Protein AF-A0A956SD72-F1 (afdb_monomer_lite)

Radius of gyration: 32.91 Å; chains: 1; bounding box: 49×129×55 Å

InterPro domains:
  IPR002676 RimM, N-terminal [PF01782] (5-85)
  IPR009000 Translation protein, beta-barrel domain superfamily [SSF50447] (4-88)
  IPR011033 PRC-barrel-like superfamily [SSF50346] (95-163)
  IPR011961 Ribosome maturation factor RimM [MF_00014] (3-164)
  IPR011961 Ribosome maturation factor RimM [PTHR33692] (3-167)
  IPR011961 Ribosome maturation factor RimM [TIGR02273] (4-161)
  IPR036976 RimM, N-terminal domain superfamily [G3DSA:2.40.30.60] (1-88)
  IPR056792 Ribosome maturation factor RimM, PRC barrel domain [PF24986] (98-164)

Foldseek 3Di:
DDKDFFWFFAAADDFFQKTKTQGPDDDPCCLDQQHWKAKPPPPRDTWGWHDWDDDVRIIITHTPPRTGRVSSRVRHGITIIDDPVPDDDDPPPDDDFVLQFQFFEEEPVRHTAATFHGWDDDPVFIWTFGDDDQKTFGHGPDVCFWVDDDSPNSHTYTPHDPVRRVVRMDGHDPPPVVVVVVVVVVVVVVVVVVVVVVVVVVVVVVVVVVVVVVVVVVVVVVVVVVVVVVPDDDDDDDDDDDDDD

pLDDT: mean 75.86, std 16.03, range [38.44, 96.19]

Organism: Eiseniibacteriota bacterium (NCBI:txid2212470)

Structure (mmCIF, N/CA/C/O backbone):
data_AF-A0A956SD72-F1
#
_entry.id   AF-A0A956SD72-F1
#
loop_
_atom_site.group_PDB
_atom_site.id
_atom_site.type_symbol
_atom_site.label_atom_id
_atom_site.label_alt_id
_atom_site.label_comp_id
_atom_site.label_asym_id
_atom_site.label_entity_id
_atom_site.label_seq_id
_atom_site.pdbx_PDB_ins_code
_atom_site.Cartn_x
_atom_site.Cartn_y
_atom_site.Cartn_z
_atom_site.occupancy
_atom_site.B_iso_or_equiv
_atom_site.auth_seq_id
_atom_site.auth_comp_id
_atom_site.a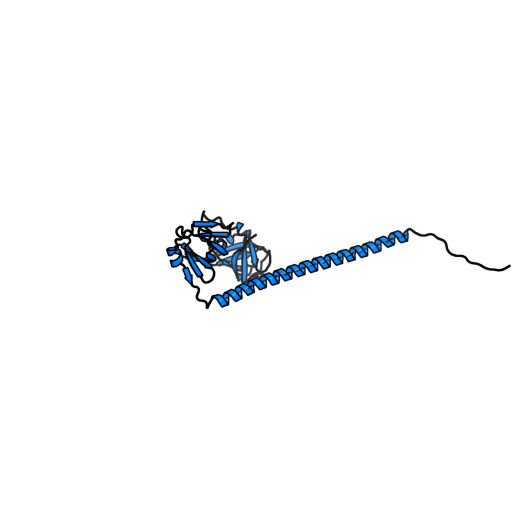uth_asym_id
_atom_site.auth_atom_id
_atom_site.pdbx_PDB_model_num
ATOM 1 N N . MET A 1 1 ? 6.965 -14.160 0.841 1.00 56.72 1 MET A N 1
ATOM 2 C CA . MET A 1 1 ? 7.484 -12.780 0.767 1.00 56.72 1 MET A CA 1
ATOM 3 C C . MET A 1 1 ? 6.370 -11.900 0.240 1.00 56.72 1 MET A C 1
ATOM 5 O O . MET A 1 1 ? 5.765 -12.267 -0.762 1.00 56.72 1 MET A O 1
ATOM 9 N N . SER A 1 2 ? 6.029 -10.829 0.954 1.00 74.69 2 SER A N 1
ATOM 10 C CA . SER A 1 2 ? 4.980 -9.899 0.527 1.00 74.69 2 SER A CA 1
ATOM 11 C C . SER A 1 2 ? 5.564 -8.858 -0.436 1.00 74.69 2 SER A C 1
ATOM 13 O O . SER A 1 2 ? 6.729 -8.466 -0.307 1.00 74.69 2 SER A O 1
ATOM 15 N N . ARG A 1 3 ? 4.786 -8.472 -1.450 1.00 81.50 3 ARG A N 1
ATOM 16 C CA . ARG A 1 3 ? 5.195 -7.568 -2.533 1.00 81.50 3 ARG A CA 1
ATOM 17 C C . ARG A 1 3 ? 4.243 -6.382 -2.592 1.00 81.50 3 ARG A C 1
ATOM 19 O O . ARG A 1 3 ? 3.031 -6.555 -2.496 1.00 81.50 3 ARG A O 1
ATOM 26 N N . VAL A 1 4 ? 4.790 -5.194 -2.826 1.00 80.00 4 VAL A N 1
ATOM 27 C CA . VAL A 1 4 ? 4.020 -3.950 -2.946 1.00 80.00 4 VAL A CA 1
ATOM 28 C C . VAL A 1 4 ? 4.112 -3.378 -4.345 1.00 80.00 4 VAL A C 1
ATOM 30 O O . VAL A 1 4 ? 5.172 -3.409 -4.965 1.00 80.00 4 VAL A O 1
ATOM 33 N N . VAL A 1 5 ? 3.005 -2.821 -4.831 1.00 85.00 5 VAL A N 1
ATOM 34 C CA . VAL A 1 5 ? 2.959 -2.121 -6.118 1.00 85.00 5 VAL A CA 1
ATOM 35 C C . VAL A 1 5 ? 3.762 -0.827 -6.022 1.00 85.00 5 VAL A C 1
ATOM 37 O O . VAL A 1 5 ? 3.461 0.034 -5.194 1.00 85.00 5 VAL A O 1
ATOM 40 N N . VAL A 1 6 ? 4.744 -0.666 -6.908 1.00 86.56 6 VAL A N 1
ATOM 41 C CA . VAL A 1 6 ? 5.604 0.530 -6.968 1.00 86.56 6 VAL A CA 1
ATOM 42 C C . VAL A 1 6 ? 5.368 1.387 -8.206 1.00 86.56 6 VAL A C 1
ATOM 44 O O . VAL A 1 6 ? 5.739 2.562 -8.231 1.00 86.56 6 VAL A O 1
ATOM 47 N N . GLY A 1 7 ? 4.731 0.834 -9.236 1.00 88.12 7 GLY A N 1
ATOM 48 C CA . GLY A 1 7 ? 4.372 1.598 -10.420 1.00 88.12 7 GLY A CA 1
ATOM 49 C C . GLY A 1 7 ? 3.768 0.752 -11.527 1.00 88.12 7 GLY A C 1
ATOM 50 O O . GLY A 1 7 ? 3.601 -0.460 -11.404 1.00 88.12 7 GLY A O 1
ATOM 51 N N . ARG A 1 8 ? 3.443 1.410 -12.637 1.00 90.62 8 ARG A N 1
ATOM 52 C CA . ARG A 1 8 ? 2.905 0.772 -13.840 1.00 90.62 8 ARG A CA 1
ATOM 53 C C . ARG A 1 8 ? 3.621 1.270 -15.081 1.00 90.62 8 ARG A C 1
ATOM 55 O O . ARG A 1 8 ? 3.838 2.472 -15.228 1.00 90.62 8 ARG A O 1
ATOM 62 N N . ILE A 1 9 ? 3.926 0.364 -16.001 1.00 88.56 9 ILE A N 1
ATOM 63 C CA . ILE A 1 9 ? 4.492 0.722 -17.301 1.00 88.56 9 ILE A CA 1
ATOM 64 C C . ILE A 1 9 ? 3.390 1.332 -18.175 1.00 88.56 9 ILE A C 1
ATOM 66 O O . ILE A 1 9 ? 2.351 0.718 -18.413 1.00 88.56 9 ILE A O 1
ATOM 70 N N . VAL A 1 10 ? 3.604 2.560 -18.643 1.00 91.56 10 VAL A N 1
ATOM 71 C CA . VAL A 1 10 ? 2.601 3.364 -19.358 1.00 91.56 10 VAL A CA 1
ATOM 72 C C . VAL A 1 10 ? 2.796 3.306 -20.867 1.00 91.56 10 VAL A C 1
ATOM 74 O O . VAL A 1 10 ? 1.817 3.256 -21.607 1.00 91.56 10 VAL A O 1
ATOM 77 N N . LYS A 1 11 ? 4.046 3.373 -21.335 1.00 90.62 11 LYS A N 1
ATOM 78 C CA . LYS A 1 11 ? 4.385 3.390 -22.766 1.00 90.62 11 LYS A CA 1
ATOM 79 C C . LYS A 1 11 ? 5.871 3.101 -23.004 1.00 90.62 11 LYS A C 1
ATOM 81 O O . LYS A 1 11 ? 6.673 3.407 -22.117 1.00 90.62 11 LYS A O 1
ATOM 86 N N . PRO A 1 12 ? 6.259 2.632 -24.202 1.00 90.50 12 PRO A N 1
ATOM 87 C CA . PRO A 1 12 ? 7.657 2.605 -24.619 1.00 90.50 12 PRO A CA 1
ATOM 88 C C . PRO A 1 12 ? 8.229 4.024 -24.757 1.00 90.50 12 PRO A C 1
ATOM 90 O O . PRO A 1 12 ? 7.510 5.003 -25.011 1.00 90.50 12 PRO A O 1
ATOM 93 N N . PHE A 1 13 ? 9.546 4.129 -24.649 1.00 89.56 13 PHE A N 1
ATOM 94 C CA . PHE A 1 13 ? 10.324 5.342 -24.838 1.00 89.56 13 PHE A CA 1
ATOM 95 C C . PHE A 1 13 ? 11.543 5.057 -25.725 1.00 89.56 13 PHE A C 1
ATOM 97 O O . PHE A 1 13 ? 12.301 4.121 -25.508 1.00 89.56 13 PHE A O 1
ATOM 104 N N . GLY A 1 14 ? 11.738 5.877 -26.758 1.00 86.25 14 GLY A N 1
ATOM 105 C CA . GLY A 1 14 ? 12.841 5.684 -27.699 1.00 86.25 14 GLY A CA 1
ATOM 106 C C . GLY A 1 14 ? 12.752 4.375 -28.496 1.00 86.25 14 GLY A C 1
ATOM 107 O O . GLY A 1 14 ? 11.660 3.889 -28.803 1.00 86.25 14 GLY A O 1
ATOM 108 N N . VAL A 1 15 ? 13.926 3.868 -28.884 1.00 86.38 15 VAL A N 1
ATOM 109 C CA . VAL A 1 15 ? 14.109 2.660 -29.717 1.00 86.38 15 VAL A CA 1
ATOM 110 C C . VAL A 1 15 ? 15.005 1.602 -29.064 1.00 86.38 15 VAL A C 1
ATOM 112 O O . VAL A 1 15 ? 15.262 0.576 -29.673 1.00 86.38 15 VAL A O 1
ATOM 115 N N . ARG A 1 16 ? 15.514 1.870 -27.855 1.00 85.62 16 ARG A N 1
ATOM 116 C CA . ARG A 1 16 ? 16.495 1.031 -27.141 1.00 85.62 16 ARG A CA 1
ATOM 117 C C . ARG A 1 16 ? 15.881 0.317 -25.931 1.00 85.62 16 ARG A C 1
ATOM 119 O O . ARG A 1 16 ? 16.497 0.290 -24.872 1.00 85.62 16 ARG A O 1
ATOM 126 N N . GLY A 1 17 ? 14.618 -0.089 -26.034 1.00 84.94 17 GLY A N 1
ATOM 127 C CA . GLY A 1 17 ? 13.934 -0.805 -24.952 1.00 84.94 17 GLY A CA 1
ATOM 128 C C . GLY A 1 17 ? 13.596 0.003 -23.693 1.00 84.94 17 GLY A C 1
ATOM 129 O O . GLY A 1 17 ? 13.175 -0.570 -22.693 1.00 84.94 17 GLY A O 1
ATOM 130 N N . GLU A 1 18 ? 13.745 1.334 -23.698 1.00 91.19 18 GLU A N 1
ATOM 131 C CA . GLU A 1 18 ? 13.343 2.156 -22.549 1.00 91.19 18 GLU A CA 1
ATOM 132 C C . GLU A 1 18 ? 11.805 2.212 -22.438 1.00 91.19 18 GLU A C 1
ATOM 134 O O . GLU A 1 18 ? 11.079 2.225 -23.433 1.00 91.19 18 GLU A O 1
ATOM 139 N N . VAL A 1 19 ? 11.289 2.310 -21.214 1.00 89.44 19 VAL A N 1
ATOM 140 C CA . VAL A 1 19 ? 9.862 2.468 -20.918 1.00 89.44 19 VAL A CA 1
ATOM 141 C C . VAL A 1 19 ? 9.614 3.635 -19.971 1.00 89.44 19 VAL A C 1
ATOM 143 O O . VAL A 1 19 ? 10.468 4.008 -19.168 1.00 89.44 19 VAL A O 1
ATOM 146 N N . ILE A 1 20 ? 8.417 4.213 -20.046 1.00 90.38 20 ILE A N 1
ATOM 147 C CA . ILE A 1 20 ? 7.923 5.179 -19.066 1.00 90.38 20 ILE A CA 1
ATOM 148 C C . ILE A 1 20 ? 7.076 4.453 -18.028 1.00 90.38 20 ILE A C 1
ATOM 150 O O . ILE A 1 20 ? 6.064 3.839 -18.368 1.00 90.38 20 ILE A O 1
ATOM 154 N N . VAL A 1 21 ? 7.458 4.590 -16.765 1.00 89.44 21 VAL A N 1
ATOM 155 C CA . VAL A 1 21 ? 6.748 4.091 -15.590 1.00 89.44 21 VAL A CA 1
ATOM 156 C C . VAL A 1 21 ? 6.061 5.256 -14.884 1.00 89.44 21 VAL A C 1
ATOM 158 O O . VAL A 1 21 ? 6.694 6.278 -14.614 1.00 89.44 21 VAL A O 1
ATOM 161 N N . ALA A 1 22 ? 4.781 5.080 -14.561 1.00 88.44 22 ALA A N 1
ATOM 162 C CA . ALA A 1 22 ? 4.049 5.917 -13.617 1.00 88.44 22 ALA A CA 1
ATOM 163 C C . ALA A 1 22 ? 4.201 5.320 -12.205 1.00 88.44 22 ALA A C 1
ATOM 165 O O . ALA A 1 22 ? 3.685 4.221 -11.972 1.00 88.44 22 ALA A O 1
ATOM 166 N N . PRO A 1 23 ? 4.914 5.986 -11.279 1.00 86.69 23 PRO A N 1
ATOM 167 C CA . PRO A 1 23 ? 5.072 5.515 -9.904 1.00 86.69 23 PRO A CA 1
ATOM 168 C C . PRO A 1 23 ? 3.766 5.608 -9.108 1.00 86.69 23 PRO A C 1
ATOM 170 O O . PRO A 1 23 ? 2.955 6.502 -9.347 1.00 86.69 23 PRO A O 1
ATOM 173 N N . THR A 1 24 ? 3.581 4.722 -8.129 1.00 78.38 24 THR A N 1
ATOM 174 C CA . THR A 1 24 ? 2.474 4.792 -7.151 1.00 78.38 24 THR A CA 1
ATOM 175 C C . THR A 1 24 ? 2.845 5.520 -5.853 1.00 78.38 24 THR A C 1
ATOM 177 O O . THR A 1 24 ? 1.988 5.675 -4.991 1.00 78.38 24 THR A O 1
ATOM 180 N N . GLY A 1 25 ? 4.088 5.993 -5.710 1.00 72.38 25 GLY A N 1
ATOM 181 C CA . GLY A 1 25 ? 4.562 6.743 -4.544 1.00 72.38 25 GLY A CA 1
ATOM 182 C C . GLY A 1 25 ? 5.676 7.732 -4.891 1.00 72.38 25 GLY A C 1
ATOM 183 O O . GLY A 1 25 ? 6.099 7.824 -6.044 1.00 72.38 25 GLY A O 1
ATOM 184 N N . GLU A 1 26 ? 6.149 8.467 -3.885 1.00 66.00 26 GLU A N 1
ATOM 185 C CA . GLU A 1 26 ? 7.067 9.598 -4.081 1.00 66.00 26 GLU A CA 1
ATOM 186 C C . GLU A 1 26 ? 8.554 9.248 -4.008 1.00 66.00 26 GLU A C 1
ATOM 188 O O . GLU A 1 26 ? 9.376 10.107 -4.301 1.00 66.00 26 GLU A O 1
ATOM 193 N N . ASP A 1 27 ? 8.922 8.017 -3.641 1.00 69.88 27 ASP A N 1
ATOM 194 C CA . ASP A 1 27 ? 10.329 7.646 -3.481 1.00 69.88 27 ASP A CA 1
ATOM 195 C C . ASP A 1 27 ? 10.983 7.249 -4.824 1.00 69.88 27 ASP A C 1
ATOM 197 O O . ASP A 1 27 ? 10.732 6.150 -5.339 1.00 69.88 27 ASP A O 1
ATOM 201 N N . PRO A 1 28 ? 11.857 8.097 -5.399 1.00 69.12 28 PRO A N 1
ATOM 202 C CA . PRO A 1 28 ? 12.548 7.791 -6.644 1.00 69.12 28 PRO A CA 1
ATOM 203 C C . PRO A 1 28 ? 13.607 6.691 -6.499 1.00 69.12 28 PRO A C 1
ATOM 205 O O . PRO A 1 28 ? 13.977 6.085 -7.508 1.00 69.12 28 PRO A O 1
ATOM 208 N N . ALA A 1 29 ? 14.100 6.419 -5.282 1.00 72.88 29 ALA A N 1
ATOM 209 C CA . ALA A 1 29 ? 15.185 5.466 -5.048 1.00 72.88 29 ALA A CA 1
ATOM 210 C C . ALA A 1 29 ? 14.791 4.027 -5.417 1.00 72.88 29 ALA A C 1
ATOM 212 O O . ALA A 1 29 ? 15.648 3.234 -5.802 1.00 72.88 29 ALA A O 1
ATOM 213 N N . ARG A 1 30 ? 13.490 3.721 -5.411 1.00 77.69 30 ARG A N 1
ATOM 214 C CA . ARG A 1 30 ? 12.902 2.430 -5.811 1.00 77.69 30 ARG A CA 1
ATOM 215 C C . ARG A 1 30 ? 13.218 2.017 -7.242 1.00 77.69 30 ARG A C 1
ATOM 217 O O . ARG A 1 30 ? 13.191 0.836 -7.567 1.00 77.69 30 ARG A O 1
ATOM 224 N N . PHE A 1 31 ? 13.499 2.994 -8.100 1.00 82.31 31 PHE A N 1
ATOM 225 C CA . PHE A 1 31 ? 13.854 2.757 -9.491 1.00 82.31 31 PHE A CA 1
ATOM 226 C C . PHE A 1 31 ? 15.362 2.847 -9.719 1.00 82.31 31 PHE A C 1
ATOM 228 O O . PHE A 1 31 ? 15.782 3.037 -10.853 1.00 82.31 31 PHE A O 1
ATOM 235 N N . SER A 1 32 ? 16.200 2.770 -8.685 1.00 81.56 32 SER A N 1
ATOM 236 C CA . SER A 1 32 ? 17.654 2.863 -8.848 1.00 81.56 32 SER A CA 1
ATOM 237 C C . SER A 1 32 ? 18.215 1.725 -9.701 1.00 81.56 32 SER A C 1
ATOM 239 O O . SER A 1 32 ? 17.668 0.626 -9.768 1.00 81.56 32 SER A O 1
ATOM 241 N N . ARG A 1 33 ? 19.342 1.993 -10.366 1.00 81.69 33 ARG A N 1
ATOM 242 C CA . ARG A 1 33 ? 20.082 0.977 -11.120 1.00 81.69 33 ARG A CA 1
ATOM 243 C C . ARG A 1 33 ? 20.451 -0.205 -10.212 1.00 81.69 33 ARG A C 1
ATOM 245 O O . ARG A 1 33 ? 20.996 0.016 -9.136 1.00 81.69 33 ARG A O 1
ATOM 252 N N . GLY A 1 34 ? 20.210 -1.426 -10.685 1.00 78.69 34 GLY A N 1
ATOM 253 C CA . GLY A 1 34 ? 20.455 -2.679 -9.963 1.00 78.69 34 GLY A CA 1
ATOM 254 C C . GLY A 1 34 ? 19.281 -3.154 -9.102 1.00 78.69 34 GLY A C 1
ATOM 255 O O . GLY A 1 34 ? 19.327 -4.264 -8.572 1.00 78.69 34 GLY A O 1
ATOM 256 N N . GLU A 1 35 ? 18.213 -2.362 -8.959 1.00 82.50 35 GLU A N 1
ATOM 257 C CA . GLU A 1 35 ? 17.003 -2.845 -8.295 1.00 82.50 35 GLU A CA 1
ATOM 258 C C . GLU A 1 35 ? 16.246 -3.847 -9.167 1.00 82.50 35 GLU A C 1
ATOM 260 O O . GLU A 1 35 ? 16.215 -3.743 -10.394 1.00 82.50 35 GLU A O 1
ATOM 265 N N . ARG A 1 36 ? 15.609 -4.821 -8.512 1.00 84.44 36 ARG A N 1
ATOM 266 C CA . ARG A 1 36 ? 14.802 -5.862 -9.159 1.00 84.44 36 ARG A CA 1
ATOM 267 C C . ARG A 1 36 ? 13.331 -5.578 -8.902 1.00 84.44 36 ARG A C 1
ATOM 269 O O . ARG A 1 36 ? 12.919 -5.503 -7.744 1.00 84.44 36 ARG A O 1
ATOM 276 N N . LEU A 1 37 ? 12.559 -5.428 -9.975 1.00 85.38 37 LEU A N 1
ATOM 277 C CA . LEU A 1 37 ? 11.118 -5.205 -9.922 1.00 85.38 37 LEU A CA 1
ATOM 278 C C . LEU A 1 37 ? 10.376 -6.406 -10.502 1.00 85.38 37 LEU A C 1
ATOM 280 O O . LEU A 1 37 ? 10.666 -6.850 -11.608 1.00 85.38 37 LEU A O 1
ATOM 284 N N . TYR A 1 38 ? 9.400 -6.911 -9.760 1.00 84.69 38 TYR A N 1
ATOM 285 C CA . TYR A 1 38 ? 8.590 -8.063 -10.147 1.00 84.69 38 TYR A CA 1
ATOM 286 C C . TYR A 1 38 ? 7.399 -7.635 -11.007 1.00 84.69 38 TYR A C 1
ATOM 288 O O . TYR A 1 38 ? 6.783 -6.599 -10.739 1.00 84.69 38 TYR A O 1
ATOM 296 N N . VAL A 1 39 ? 7.061 -8.428 -12.023 1.00 82.75 39 VAL A N 1
ATOM 297 C CA . VAL A 1 39 ? 6.024 -8.100 -13.015 1.00 82.75 39 VAL A CA 1
ATOM 298 C C . VAL A 1 39 ? 4.766 -8.963 -12.855 1.00 82.75 39 VAL A C 1
ATOM 300 O O . VAL A 1 39 ? 4.841 -10.182 -12.789 1.00 82.75 39 VAL A O 1
ATOM 303 N N . GLU A 1 40 ? 3.576 -8.351 -12.851 1.00 71.56 40 GLU A N 1
ATOM 304 C CA . GLU A 1 40 ? 2.295 -9.079 -12.971 1.00 71.56 40 GLU A CA 1
ATOM 305 C C . GLU A 1 40 ? 1.709 -8.984 -14.395 1.00 71.56 40 GLU A C 1
ATOM 307 O O . GLU A 1 40 ? 1.794 -7.918 -15.013 1.00 71.56 40 GLU A O 1
ATOM 312 N N . PRO A 1 41 ? 1.042 -10.040 -14.920 1.00 54.47 41 PRO A N 1
ATOM 313 C CA . PRO A 1 41 ? 0.661 -11.296 -14.252 1.00 54.47 41 PRO A CA 1
ATOM 314 C C . PRO A 1 41 ? 1.733 -12.403 -14.324 1.00 54.47 41 PRO A C 1
ATOM 316 O O . PRO A 1 41 ? 1.440 -13.560 -14.026 1.00 54.47 41 PRO A O 1
ATOM 319 N N . VAL A 1 42 ? 2.947 -12.079 -14.771 1.00 50.84 42 VAL A N 1
ATOM 320 C CA . VAL A 1 42 ? 3.976 -13.055 -15.150 1.00 50.84 42 VAL A CA 1
ATOM 321 C C . VAL A 1 42 ? 4.792 -13.514 -13.926 1.00 50.84 42 VAL A C 1
ATOM 323 O O . VAL A 1 42 ? 5.975 -13.240 -13.797 1.00 50.84 42 VAL A O 1
ATOM 326 N N . GLY A 1 43 ? 4.145 -14.238 -13.007 1.00 55.81 43 GLY A N 1
ATOM 327 C CA . GLY A 1 43 ? 4.807 -15.067 -11.985 1.00 55.81 43 GLY A CA 1
ATOM 328 C C . GLY A 1 43 ? 5.861 -14.378 -11.096 1.00 55.81 43 GLY A C 1
ATOM 329 O O . GLY A 1 43 ? 5.692 -13.249 -10.646 1.00 55.81 43 GLY A O 1
ATOM 330 N N . ASP A 1 44 ? 6.939 -15.111 -10.791 1.00 62.47 44 ASP A N 1
ATOM 331 C CA . ASP A 1 44 ? 8.108 -14.642 -10.023 1.00 62.47 44 ASP A CA 1
ATOM 332 C C . ASP A 1 44 ? 9.185 -13.986 -10.901 1.00 62.47 44 ASP A C 1
ATOM 334 O O . ASP A 1 44 ? 10.328 -13.803 -10.473 1.00 62.47 44 ASP A O 1
ATOM 338 N N . GLU A 1 45 ? 8.835 -13.628 -12.137 1.00 72.00 45 GLU A N 1
ATOM 339 C CA . GLU A 1 45 ? 9.761 -12.977 -13.048 1.00 72.00 45 GLU A CA 1
ATOM 340 C C . GLU A 1 45 ? 10.060 -11.555 -12.555 1.00 72.00 45 GLU A C 1
ATOM 342 O O . GLU A 1 45 ? 9.167 -10.761 -12.241 1.00 72.00 45 GLU A O 1
ATOM 347 N N . ALA A 1 46 ? 11.351 -11.254 -12.435 1.00 77.62 46 ALA A N 1
ATOM 348 C CA . ALA A 1 46 ? 11.842 -9.965 -11.982 1.00 77.62 46 ALA A CA 1
ATOM 349 C C . ALA A 1 46 ? 12.702 -9.347 -13.073 1.00 77.62 46 ALA A C 1
ATOM 351 O O . ALA A 1 46 ? 13.672 -9.958 -13.521 1.00 77.62 46 ALA A O 1
ATOM 352 N N . LEU A 1 47 ? 12.378 -8.113 -13.439 1.00 80.38 47 LEU A N 1
ATOM 353 C CA . LEU A 1 47 ? 13.186 -7.304 -14.332 1.00 80.38 47 LEU A CA 1
ATOM 354 C C . LEU A 1 47 ? 14.178 -6.489 -13.502 1.00 80.38 47 LEU A C 1
ATOM 356 O O . LEU A 1 47 ? 13.798 -5.770 -12.573 1.00 80.38 47 LEU A O 1
ATOM 360 N N . GLU A 1 48 ? 15.459 -6.608 -13.830 1.00 82.88 48 GLU A N 1
ATOM 361 C CA . GLU A 1 48 ? 16.513 -5.811 -13.206 1.00 82.88 48 GLU A CA 1
ATOM 362 C C . GLU A 1 48 ? 16.660 -4.472 -13.927 1.00 82.88 48 GLU A C 1
ATOM 364 O O . GLU A 1 48 ? 16.721 -4.413 -15.155 1.00 82.88 48 GLU A O 1
ATOM 369 N N . ILE A 1 49 ? 16.713 -3.380 -13.168 1.00 80.81 49 ILE A N 1
ATOM 370 C CA . ILE A 1 49 ? 16.853 -2.033 -13.716 1.00 80.81 49 ILE A CA 1
ATOM 371 C C . ILE A 1 49 ? 18.303 -1.794 -14.142 1.00 80.81 49 ILE A C 1
ATOM 373 O O . ILE A 1 49 ? 19.199 -1.645 -13.310 1.00 80.81 49 ILE A O 1
ATOM 377 N N . ARG A 1 50 ? 18.524 -1.629 -15.447 1.00 75.12 50 ARG A N 1
ATOM 378 C CA . ARG A 1 50 ? 19.836 -1.298 -16.019 1.00 75.12 50 ARG A CA 1
ATOM 379 C C . ARG A 1 50 ? 20.150 0.191 -15.911 1.00 75.12 50 ARG A C 1
ATOM 381 O O . ARG A 1 50 ? 21.249 0.584 -15.518 1.00 75.12 50 ARG A O 1
ATOM 388 N N . VAL A 1 51 ? 19.186 1.036 -16.265 1.00 73.25 51 VAL A N 1
ATOM 389 C CA . VAL A 1 51 ? 19.277 2.501 -16.163 1.00 73.25 51 VAL A CA 1
ATOM 390 C C . VAL A 1 51 ? 17.909 3.047 -15.816 1.00 73.25 51 VAL A C 1
ATOM 392 O O . VAL A 1 51 ? 16.918 2.670 -16.438 1.00 73.25 51 VAL A O 1
ATOM 395 N N . SER A 1 52 ? 17.870 4.007 -14.900 1.00 81.75 52 SER A N 1
ATOM 396 C CA . SER A 1 52 ? 16.690 4.824 -14.672 1.00 81.75 52 SER A CA 1
ATOM 397 C C . SER A 1 52 ? 17.011 6.308 -14.737 1.00 81.75 52 SER A C 1
ATOM 399 O O . SER A 1 52 ? 18.117 6.766 -14.436 1.00 81.75 52 SER A O 1
ATOM 401 N N . ARG A 1 53 ? 16.018 7.074 -15.175 1.00 79.56 53 ARG A N 1
ATOM 402 C CA . ARG A 1 53 ? 16.019 8.532 -15.171 1.00 79.56 53 ARG A CA 1
ATOM 403 C C . ARG A 1 53 ? 14.689 9.016 -14.632 1.00 79.56 53 ARG A C 1
ATOM 405 O O . ARG A 1 53 ? 13.644 8.832 -15.256 1.00 79.56 53 ARG A O 1
ATOM 412 N N . VAL A 1 54 ? 14.745 9.667 -13.482 1.00 74.50 54 VAL A N 1
ATOM 413 C CA . VAL A 1 54 ? 13.573 10.244 -12.830 1.00 74.50 54 VAL A CA 1
ATOM 414 C C . VAL A 1 54 ? 13.309 11.623 -13.427 1.00 74.50 54 VAL A C 1
ATOM 416 O O . VAL A 1 54 ? 14.205 12.465 -13.512 1.00 74.50 54 VAL A O 1
ATOM 419 N N . ARG A 1 55 ? 12.073 11.854 -13.868 1.00 70.19 55 ARG A N 1
ATOM 420 C CA . ARG A 1 55 ? 11.550 13.171 -14.244 1.00 70.19 55 ARG A CA 1
ATOM 421 C C . ARG A 1 55 ? 10.292 13.446 -13.427 1.00 70.19 55 ARG A C 1
ATOM 423 O O . ARG A 1 55 ? 9.708 12.537 -12.847 1.00 70.19 55 ARG A O 1
ATOM 430 N N . THR A 1 56 ? 9.859 14.702 -13.379 1.00 66.06 56 THR A N 1
ATOM 431 C CA . THR A 1 56 ? 8.654 15.092 -12.637 1.00 66.06 56 THR A CA 1
ATOM 432 C C . THR A 1 56 ? 7.446 14.256 -13.081 1.00 66.06 56 THR A C 1
ATOM 434 O O . THR A 1 56 ? 7.030 14.321 -14.238 1.00 66.06 56 THR A O 1
ATOM 437 N N . GLY A 1 57 ? 6.915 13.446 -12.161 1.00 69.81 57 GLY A N 1
ATOM 438 C CA . GLY A 1 57 ? 5.711 12.628 -12.334 1.00 69.81 57 GLY A CA 1
ATOM 439 C C . GLY A 1 57 ? 5.876 11.285 -13.060 1.00 69.81 57 GLY A C 1
ATOM 440 O O . GLY A 1 57 ? 4.961 10.475 -12.993 1.00 69.81 57 GLY A O 1
ATOM 441 N N . ASN A 1 58 ? 6.998 11.012 -13.738 1.00 82.94 58 ASN A N 1
ATOM 442 C CA . ASN A 1 58 ? 7.230 9.736 -14.430 1.00 82.94 58 ASN A CA 1
ATOM 443 C C . ASN A 1 58 ? 8.710 9.337 -14.407 1.00 82.94 58 ASN A C 1
ATOM 445 O O . ASN A 1 58 ? 9.602 10.185 -14.490 1.00 82.94 58 ASN A O 1
ATOM 449 N N . VAL A 1 59 ? 8.977 8.032 -14.406 1.00 85.00 59 VAL A N 1
ATOM 450 C CA . VAL A 1 59 ? 10.337 7.481 -14.431 1.00 85.00 59 VAL A CA 1
ATOM 451 C C . VAL A 1 59 ? 10.582 6.803 -15.772 1.00 85.00 59 VAL A C 1
ATOM 453 O O . VAL A 1 59 ? 9.782 5.993 -16.222 1.00 85.00 59 VAL A O 1
ATOM 456 N N . THR A 1 60 ? 11.680 7.145 -16.440 1.00 89.12 60 THR A N 1
ATOM 457 C CA . THR A 1 60 ? 12.159 6.389 -17.605 1.00 89.12 60 THR A CA 1
ATOM 458 C C . THR A 1 60 ? 13.053 5.266 -17.106 1.00 89.12 60 THR A C 1
ATOM 460 O O . THR A 1 60 ? 14.008 5.546 -16.383 1.00 89.12 60 THR A O 1
ATOM 463 N N . VAL A 1 61 ? 12.756 4.023 -17.467 1.00 88.50 61 VAL A N 1
ATOM 464 C CA . VAL A 1 61 ? 13.464 2.825 -16.997 1.00 88.50 61 VAL A CA 1
ATOM 465 C C . VAL A 1 61 ? 13.889 1.991 -18.202 1.00 88.50 61 VAL A C 1
ATOM 467 O O . VAL A 1 61 ? 13.135 1.865 -19.159 1.00 88.50 61 VAL A O 1
ATOM 470 N N . SER A 1 62 ? 15.091 1.429 -18.158 1.00 88.06 62 SER A N 1
ATOM 471 C CA . SER A 1 62 ? 15.524 0.332 -19.030 1.00 88.06 62 SER A CA 1
ATOM 472 C C . SER A 1 62 ? 15.785 -0.888 -18.163 1.00 88.06 62 SER A C 1
ATOM 474 O O . SER A 1 62 ? 16.334 -0.755 -17.062 1.00 88.06 62 SER A O 1
ATOM 476 N N . PHE A 1 63 ? 15.391 -2.052 -18.659 1.00 86.88 63 PHE A N 1
ATOM 477 C CA . PHE A 1 63 ? 15.574 -3.320 -17.972 1.00 86.88 63 PHE A CA 1
ATOM 478 C C . PHE A 1 63 ? 16.677 -4.138 -18.646 1.00 86.88 63 PHE A C 1
ATOM 480 O O . PHE A 1 63 ? 16.928 -3.992 -19.842 1.00 86.88 63 PHE A O 1
ATOM 487 N N . GLU A 1 64 ? 17.361 -4.978 -17.876 1.00 83.12 64 GLU A N 1
ATOM 488 C CA . GLU A 1 64 ? 18.264 -5.982 -18.434 1.00 83.12 64 GLU A CA 1
ATOM 489 C C . GLU A 1 64 ? 17.485 -6.939 -19.350 1.00 83.12 64 GLU A C 1
ATOM 491 O O . GLU A 1 64 ? 16.441 -7.457 -18.963 1.00 83.12 64 GLU A O 1
ATOM 496 N N . GLY A 1 65 ? 17.994 -7.158 -20.565 1.00 82.69 65 GLY A N 1
ATOM 497 C CA . GLY A 1 65 ? 17.388 -8.059 -21.553 1.00 82.69 65 GLY A CA 1
ATOM 498 C C . GLY A 1 65 ? 16.230 -7.475 -22.367 1.00 82.69 65 GLY A C 1
ATOM 499 O O . GLY A 1 65 ? 15.624 -8.224 -23.120 1.00 82.69 65 GLY A O 1
ATOM 500 N N . ILE A 1 66 ? 15.933 -6.176 -22.227 1.00 85.38 66 ILE A N 1
ATOM 501 C CA . ILE A 1 66 ? 14.945 -5.454 -23.045 1.00 85.38 66 ILE A CA 1
ATOM 502 C C . ILE A 1 66 ? 15.682 -4.358 -23.812 1.00 85.38 66 ILE A C 1
ATOM 504 O O . ILE A 1 66 ? 15.980 -3.292 -23.263 1.00 85.38 66 ILE A O 1
ATOM 508 N N . ASP A 1 67 ? 16.023 -4.640 -25.065 1.00 86.81 67 ASP A N 1
ATOM 509 C CA . ASP A 1 67 ?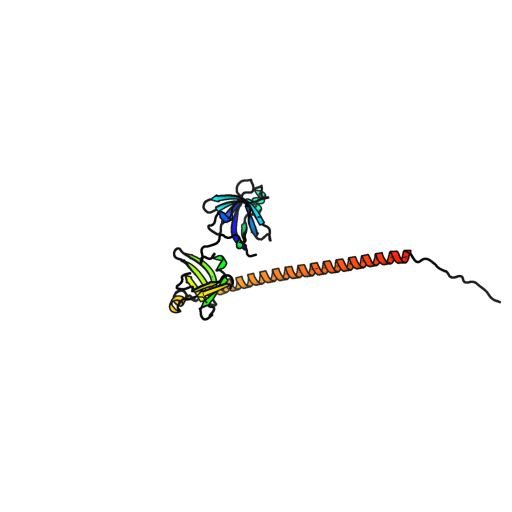 16.979 -3.839 -25.840 1.00 86.81 67 ASP A CA 1
ATOM 510 C C . ASP A 1 67 ? 16.346 -3.143 -27.052 1.00 86.81 67 ASP A C 1
ATOM 512 O O . ASP A 1 67 ? 16.953 -2.227 -27.625 1.00 86.81 67 ASP A O 1
ATOM 516 N N . ASP A 1 68 ? 15.107 -3.491 -27.403 1.00 85.88 68 ASP A N 1
ATOM 517 C CA . ASP A 1 68 ? 14.382 -2.878 -28.511 1.00 85.88 68 ASP A CA 1
ATOM 518 C C . ASP A 1 68 ? 12.964 -2.404 -28.155 1.00 85.88 68 ASP A C 1
ATOM 520 O O . ASP A 1 68 ? 12.419 -2.619 -27.070 1.00 85.88 68 ASP A O 1
ATOM 524 N N . ARG A 1 69 ? 12.382 -1.632 -29.076 1.00 88.00 69 ARG A N 1
ATOM 525 C CA . ARG A 1 69 ? 11.066 -1.021 -28.889 1.00 88.00 69 ARG A CA 1
ATOM 526 C C . ARG A 1 69 ? 9.938 -2.054 -28.832 1.00 88.00 69 ARG A C 1
ATOM 528 O O . ARG A 1 69 ? 8.974 -1.817 -28.105 1.00 88.00 69 ARG A O 1
ATOM 535 N N . ASP A 1 70 ? 10.038 -3.131 -29.598 1.00 82.88 70 ASP A N 1
ATOM 536 C CA . ASP A 1 70 ? 8.965 -4.113 -29.747 1.00 82.88 70 ASP A CA 1
ATOM 537 C C . ASP A 1 70 ? 8.841 -4.950 -28.465 1.00 82.88 70 ASP A C 1
ATOM 539 O O . ASP A 1 70 ? 7.733 -5.239 -28.009 1.00 82.88 70 ASP A O 1
ATOM 543 N N . GLU A 1 71 ? 9.964 -5.257 -27.815 1.00 84.44 71 GLU A N 1
ATOM 544 C CA . GLU A 1 71 ? 10.011 -5.851 -26.475 1.00 84.44 71 GLU A CA 1
ATOM 545 C C . GLU A 1 71 ? 9.434 -4.898 -25.417 1.00 84.44 71 GLU A C 1
ATOM 547 O O . GLU A 1 71 ? 8.583 -5.284 -24.614 1.00 84.44 71 GLU A O 1
ATOM 552 N N . ALA A 1 72 ? 9.816 -3.618 -25.448 1.00 85.12 72 ALA A N 1
ATOM 553 C CA . ALA A 1 72 ? 9.281 -2.613 -24.527 1.00 85.12 72 ALA A CA 1
ATOM 554 C C . ALA A 1 72 ? 7.764 -2.391 -24.684 1.00 85.12 72 ALA A C 1
ATOM 556 O O . ALA A 1 72 ? 7.073 -2.104 -23.701 1.00 85.12 72 ALA A O 1
ATOM 557 N N . GLU A 1 73 ? 7.224 -2.522 -25.899 1.00 86.81 73 GLU A N 1
ATOM 558 C CA . GLU A 1 73 ? 5.783 -2.437 -26.159 1.00 86.81 73 GLU A CA 1
ATOM 559 C C . GLU A 1 73 ? 5.004 -3.587 -25.507 1.00 86.81 73 GLU A C 1
ATOM 561 O O . GLU A 1 73 ? 3.900 -3.359 -25.006 1.00 86.81 73 GLU A O 1
ATOM 566 N N . GLN A 1 74 ? 5.594 -4.782 -25.408 1.00 86.31 74 GLN A N 1
ATOM 567 C CA . GLN A 1 74 ? 4.980 -5.930 -24.726 1.00 86.31 74 GLN A CA 1
ATOM 568 C C . GLN A 1 74 ? 4.846 -5.720 -23.214 1.00 86.31 74 GLN A C 1
ATOM 570 O O . GLN A 1 74 ? 3.965 -6.304 -22.583 1.00 86.31 74 GLN A O 1
ATOM 575 N N . LEU A 1 75 ? 5.674 -4.849 -22.632 1.00 84.06 75 LEU A N 1
ATOM 576 C CA . LEU A 1 75 ? 5.632 -4.535 -21.205 1.00 84.06 75 LEU A CA 1
ATOM 577 C C . LEU A 1 75 ? 4.573 -3.485 -20.843 1.00 84.06 75 LEU A C 1
ATOM 579 O O . LEU A 1 75 ? 4.323 -3.225 -19.663 1.00 84.06 75 LEU A O 1
ATOM 583 N N . VAL A 1 76 ? 3.939 -2.844 -21.827 1.00 87.25 76 VAL A N 1
ATOM 584 C CA . VAL A 1 76 ? 2.964 -1.782 -21.565 1.00 87.25 76 VAL A CA 1
ATOM 585 C C . VAL A 1 76 ? 1.763 -2.318 -20.794 1.00 87.25 76 VAL A C 1
ATOM 587 O O . VAL A 1 76 ? 1.107 -3.283 -21.172 1.00 87.25 76 VAL A O 1
ATOM 590 N N . GLY A 1 77 ? 1.429 -1.629 -19.707 1.00 85.12 77 GLY A N 1
ATOM 591 C CA . GLY A 1 77 ? 0.310 -1.966 -18.844 1.00 85.12 77 GLY A CA 1
ATOM 592 C C . GLY A 1 77 ? 0.664 -2.901 -17.692 1.00 85.12 77 GLY A C 1
ATOM 593 O O . GLY A 1 77 ? -0.160 -2.978 -16.777 1.00 85.12 77 GLY A O 1
ATOM 594 N N . ILE A 1 78 ? 1.853 -3.516 -17.695 1.00 87.56 78 ILE A N 1
ATOM 595 C CA . ILE A 1 78 ? 2.360 -4.359 -16.604 1.00 87.56 78 ILE A CA 1
ATOM 596 C C . ILE A 1 78 ? 2.526 -3.539 -15.322 1.00 87.56 78 ILE A C 1
ATOM 598 O O . ILE A 1 78 ? 2.969 -2.382 -15.340 1.00 87.56 78 ILE A O 1
ATOM 602 N N . VAL A 1 79 ? 2.149 -4.159 -14.204 1.00 87.31 79 VAL A N 1
ATOM 603 C CA . VAL A 1 79 ? 2.291 -3.605 -12.855 1.00 87.31 79 VAL A CA 1
ATOM 604 C C . VAL A 1 79 ? 3.603 -4.097 -12.253 1.00 87.31 79 VAL A C 1
ATOM 606 O O . VAL A 1 79 ? 3.884 -5.296 -12.250 1.00 87.31 79 VAL A O 1
ATOM 609 N N . LEU A 1 80 ? 4.394 -3.152 -11.754 1.00 86.88 80 LEU A N 1
ATOM 610 C CA . LEU A 1 80 ? 5.695 -3.386 -11.146 1.00 86.88 80 LEU A CA 1
ATOM 611 C C . LEU A 1 80 ? 5.561 -3.460 -9.631 1.00 86.88 80 LEU A C 1
ATOM 613 O O . LEU A 1 80 ? 4.910 -2.609 -9.014 1.00 86.88 80 LEU A O 1
ATOM 617 N N . HIS A 1 81 ? 6.242 -4.435 -9.044 1.00 86.06 81 HIS A N 1
ATOM 618 C CA . HIS A 1 81 ? 6.247 -4.683 -7.614 1.00 86.06 81 HIS A CA 1
ATOM 619 C C . HIS A 1 81 ? 7.665 -4.723 -7.046 1.00 86.06 81 HIS A C 1
ATOM 621 O O . HIS A 1 81 ? 8.611 -5.099 -7.734 1.00 86.06 81 HIS A O 1
ATOM 627 N N . GLN A 1 82 ? 7.799 -4.390 -5.768 1.00 85.94 82 GLN A N 1
ATOM 628 C CA . GLN A 1 82 ? 9.037 -4.519 -5.001 1.00 85.94 82 GLN A CA 1
ATOM 629 C C . GLN A 1 82 ? 8.764 -5.320 -3.726 1.00 85.94 82 GLN A C 1
ATOM 631 O O . GLN A 1 82 ? 7.649 -5.305 -3.202 1.00 85.94 82 GLN A O 1
ATOM 636 N N . GLU A 1 83 ? 9.773 -6.031 -3.235 1.00 83.00 83 GLU A N 1
ATOM 637 C CA . GLU A 1 83 ? 9.716 -6.670 -1.919 1.00 83.00 83 GLU A CA 1
ATOM 638 C C . GLU A 1 83 ? 9.542 -5.623 -0.816 1.00 83.00 83 GLU A C 1
ATOM 640 O O . GLU A 1 83 ? 10.199 -4.581 -0.827 1.00 83.00 83 GLU A O 1
ATOM 645 N N . GLU A 1 84 ? 8.676 -5.917 0.153 1.00 75.31 84 GLU A N 1
ATOM 646 C CA . GLU A 1 84 ? 8.434 -5.030 1.298 1.00 75.31 84 GLU A CA 1
ATOM 647 C C . GLU A 1 84 ? 9.690 -4.774 2.139 1.00 75.31 84 GLU A C 1
ATOM 649 O O . GLU A 1 84 ? 9.866 -3.683 2.671 1.00 75.31 84 GLU A O 1
ATOM 654 N N . GLU A 1 85 ? 10.598 -5.745 2.216 1.00 75.00 85 GLU A N 1
ATOM 655 C CA . GLU A 1 85 ? 11.843 -5.651 2.990 1.00 75.00 85 GLU A CA 1
ATOM 656 C C . GLU A 1 85 ? 12.838 -4.632 2.412 1.00 75.00 85 GLU A C 1
ATOM 658 O O . GLU A 1 85 ? 13.727 -4.161 3.116 1.00 75.00 85 GLU A O 1
ATOM 663 N N . LYS A 1 86 ? 12.688 -4.271 1.131 1.00 72.94 86 LYS A N 1
ATOM 664 C CA . LYS A 1 86 ? 13.540 -3.287 0.448 1.00 72.94 86 LYS A CA 1
ATOM 665 C C . LYS A 1 86 ? 13.042 -1.850 0.575 1.00 72.94 86 LYS A C 1
ATOM 667 O O . LYS A 1 86 ? 13.648 -0.935 0.018 1.00 72.94 86 LYS A O 1
ATOM 672 N N . LEU A 1 87 ? 11.919 -1.644 1.253 1.00 68.94 87 LEU A N 1
ATOM 673 C CA . LEU A 1 87 ? 11.384 -0.311 1.471 1.00 68.94 87 LEU A CA 1
ATOM 674 C C . LEU A 1 87 ? 12.261 0.460 2.461 1.00 68.94 87 LEU A C 1
ATOM 676 O O . LEU A 1 87 ? 12.754 -0.139 3.419 1.00 68.94 87 LEU A O 1
ATOM 680 N N . PRO A 1 88 ? 12.468 1.775 2.259 1.00 65.44 88 PRO A N 1
ATOM 681 C CA . PRO A 1 88 ? 13.248 2.555 3.202 1.00 65.44 88 PRO A CA 1
ATOM 682 C C . PRO A 1 88 ? 12.628 2.484 4.598 1.00 65.44 88 PRO A C 1
ATOM 684 O O . PRO A 1 88 ? 11.411 2.548 4.767 1.00 65.44 88 PRO A O 1
ATOM 687 N N . SER A 1 89 ? 13.473 2.358 5.618 1.00 62.94 89 SER A N 1
ATOM 688 C CA . SER A 1 89 ? 13.005 2.402 6.998 1.00 62.94 89 SER A CA 1
ATOM 689 C C . SER A 1 89 ? 12.347 3.754 7.264 1.00 62.94 89 SER A C 1
ATOM 691 O O . SER A 1 89 ? 12.937 4.808 7.017 1.00 62.94 89 SER A O 1
ATOM 693 N N . LEU A 1 90 ? 11.108 3.719 7.744 1.00 67.06 90 LEU A N 1
ATOM 694 C CA . LEU A 1 90 ? 10.394 4.912 8.169 1.00 67.06 90 LEU A CA 1
ATOM 695 C C . LEU A 1 90 ? 10.865 5.338 9.572 1.00 67.06 90 LEU A C 1
ATOM 697 O O . LEU A 1 90 ? 11.353 4.497 10.329 1.00 67.06 90 LEU A O 1
ATOM 701 N N . PRO A 1 91 ? 10.725 6.626 9.936 1.00 68.56 91 PRO A N 1
ATOM 702 C CA . PRO A 1 91 ? 10.887 7.064 11.319 1.00 68.56 91 PRO A CA 1
ATOM 703 C C . PRO A 1 91 ? 9.974 6.280 12.270 1.00 68.56 91 PRO A C 1
ATOM 705 O O . PRO A 1 91 ? 8.903 5.822 11.867 1.00 68.56 91 PRO A O 1
ATOM 708 N N . ASP A 1 92 ? 10.355 6.186 13.543 1.00 63.09 92 ASP A N 1
ATOM 709 C CA . ASP A 1 92 ? 9.542 5.511 14.558 1.00 63.09 92 ASP A CA 1
ATOM 710 C C . ASP A 1 92 ? 8.110 6.079 14.592 1.00 63.09 92 ASP A C 1
ATOM 712 O O . ASP A 1 92 ? 7.896 7.290 14.671 1.00 63.09 92 ASP A O 1
ATOM 716 N N . GLY A 1 93 ? 7.115 5.190 14.504 1.00 66.88 93 GLY A N 1
ATOM 717 C CA . GLY A 1 93 ? 5.692 5.554 14.484 1.00 66.88 93 GLY A CA 1
ATOM 718 C C . GLY A 1 93 ? 5.142 5.997 13.120 1.00 66.88 93 GLY A C 1
ATOM 719 O O . GLY A 1 93 ? 3.956 6.341 13.019 1.00 66.88 93 GLY A O 1
ATOM 720 N N . ALA A 1 94 ? 5.954 5.979 12.060 1.00 74.50 94 ALA A N 1
ATOM 721 C CA . ALA A 1 94 ? 5.482 6.117 10.686 1.00 74.50 94 ALA A CA 1
ATOM 722 C C . ALA A 1 94 ? 5.271 4.738 10.042 1.00 74.50 94 ALA A C 1
ATOM 724 O O . ALA A 1 94 ? 6.079 3.824 10.184 1.00 74.50 94 ALA A O 1
ATOM 725 N N . PHE A 1 95 ? 4.164 4.607 9.314 1.00 78.69 95 PHE A N 1
ATOM 726 C CA . PHE A 1 95 ? 3.763 3.376 8.641 1.00 78.69 95 PHE A CA 1
ATOM 727 C C . PHE A 1 95 ? 3.437 3.680 7.190 1.00 78.69 95 PHE A C 1
ATOM 729 O O . PHE A 1 95 ? 2.873 4.733 6.882 1.00 78.69 95 PHE A O 1
ATOM 736 N N . TYR A 1 96 ? 3.727 2.739 6.299 1.00 78.50 96 TYR A N 1
ATOM 737 C CA . TYR A 1 96 ? 3.224 2.842 4.941 1.00 78.50 96 TYR A CA 1
ATOM 738 C C . TYR A 1 96 ? 1.725 2.555 4.906 1.00 78.50 96 TYR A C 1
ATOM 740 O O . TYR A 1 96 ? 1.235 1.645 5.572 1.00 78.50 96 TYR A O 1
ATOM 748 N N . HIS A 1 97 ? 0.987 3.268 4.053 1.00 81.88 97 HIS A N 1
ATOM 749 C CA . HIS A 1 97 ? -0.464 3.086 3.928 1.00 81.88 97 HIS A CA 1
ATOM 750 C C . HIS A 1 97 ? -0.861 1.638 3.617 1.00 81.88 97 HIS A C 1
ATOM 752 O O . HIS A 1 97 ? -1.839 1.145 4.171 1.00 81.88 97 HIS A O 1
ATOM 758 N N . PHE A 1 98 ? -0.088 0.928 2.788 1.00 77.81 98 PHE A N 1
ATOM 759 C CA . PHE A 1 98 ? -0.373 -0.475 2.464 1.00 77.81 98 PHE A CA 1
ATOM 760 C C . PHE A 1 98 ? -0.234 -1.410 3.677 1.00 77.81 98 PHE A C 1
ATOM 762 O O . PHE A 1 98 ? -0.919 -2.427 3.717 1.00 77.81 98 PHE A O 1
ATOM 769 N N . GLN A 1 99 ? 0.595 -1.065 4.672 1.00 80.56 99 GLN A N 1
ATOM 770 C CA . GLN A 1 99 ? 0.729 -1.841 5.913 1.00 80.56 99 GLN A CA 1
ATOM 771 C C . GLN A 1 99 ? -0.499 -1.673 6.810 1.00 80.56 99 GLN A C 1
ATOM 773 O O . GLN A 1 99 ? -0.830 -2.572 7.576 1.00 80.56 99 GLN A O 1
ATOM 778 N N . LEU A 1 100 ? -1.177 -0.526 6.707 1.00 86.00 100 LEU A N 1
ATOM 779 C CA . LEU A 1 100 ? -2.360 -0.201 7.501 1.00 86.00 100 LEU A CA 1
ATOM 780 C C . LEU A 1 100 ? -3.649 -0.766 6.896 1.00 86.00 100 LEU A C 1
ATOM 782 O O . LEU A 1 100 ? -4.606 -1.027 7.620 1.00 86.00 100 LEU A O 1
ATOM 786 N N . ILE A 1 101 ? -3.701 -0.955 5.576 1.00 85.81 101 ILE A N 1
ATOM 787 C CA . ILE A 1 101 ? -4.884 -1.497 4.901 1.00 85.81 101 ILE A CA 1
ATOM 788 C C . ILE A 1 101 ? -5.091 -2.968 5.299 1.00 85.81 101 ILE A C 1
ATOM 790 O O . ILE A 1 101 ? -4.199 -3.809 5.203 1.00 85.81 101 ILE A O 1
ATOM 794 N N . GLY A 1 102 ? -6.314 -3.290 5.720 1.00 86.44 102 GLY A N 1
ATOM 795 C CA . GLY A 1 102 ? -6.715 -4.621 6.170 1.00 86.44 102 GLY A CA 1
ATOM 796 C C . GLY A 1 102 ? -6.295 -4.958 7.602 1.00 86.44 102 GLY A C 1
ATOM 797 O O . GLY A 1 102 ? -6.363 -6.133 7.972 1.00 86.44 102 GLY A O 1
ATOM 798 N N . LEU A 1 103 ? -5.835 -3.980 8.390 1.00 90.88 103 LEU A N 1
ATOM 799 C CA . LEU A 1 103 ? -5.688 -4.152 9.835 1.00 90.88 103 LEU A CA 1
ATOM 800 C C . LEU A 1 103 ? -7.058 -4.102 10.518 1.00 90.88 103 LEU A C 1
ATOM 802 O O . LEU A 1 103 ? -7.925 -3.312 10.128 1.00 90.88 103 LEU A O 1
ATOM 806 N N . SER A 1 104 ? -7.236 -4.945 11.537 1.00 94.38 104 SER A N 1
ATOM 807 C CA . SER A 1 104 ? -8.418 -4.924 12.400 1.00 94.38 104 SER A CA 1
ATOM 808 C C . SER A 1 104 ? -8.362 -3.703 13.308 1.00 94.38 104 SER A C 1
ATOM 810 O O . SER A 1 104 ? -7.329 -3.442 13.920 1.00 94.38 104 SER A O 1
ATOM 812 N N . VAL A 1 105 ? -9.460 -2.961 13.406 1.00 95.31 105 VAL A N 1
ATOM 813 C CA . VAL A 1 105 ? -9.574 -1.784 14.268 1.00 95.31 105 VAL A CA 1
ATOM 814 C C . VAL A 1 105 ? -10.472 -2.123 15.444 1.00 95.31 105 VAL A C 1
ATOM 816 O O . VAL A 1 105 ? -11.626 -2.516 15.255 1.00 95.31 105 VAL A O 1
ATOM 819 N N . GLU A 1 106 ? -9.949 -1.955 16.651 1.00 95.56 106 GLU A N 1
ATOM 820 C CA . GLU A 1 106 ? -10.628 -2.299 17.897 1.00 95.56 10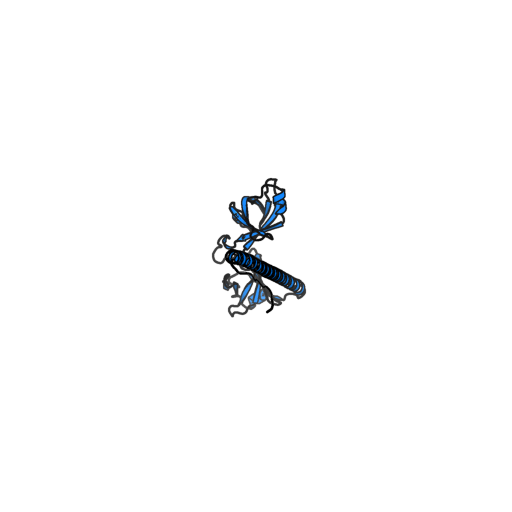6 GLU A CA 1
ATOM 821 C C . GLU A 1 106 ? -10.483 -1.214 18.966 1.00 95.56 106 GLU A C 1
ATOM 823 O O . GLU A 1 106 ? -9.622 -0.340 18.889 1.00 95.56 106 GLU A O 1
ATOM 828 N N . ARG A 1 107 ? -11.358 -1.265 19.966 1.00 93.81 107 ARG A N 1
ATOM 829 C CA . ARG A 1 107 ? -11.298 -0.453 21.185 1.00 93.81 107 ARG A CA 1
ATOM 830 C C . ARG A 1 107 ? -10.356 -1.089 22.211 1.00 93.81 107 ARG A C 1
ATOM 832 O O . ARG A 1 107 ? -10.049 -2.275 22.128 1.00 93.81 107 ARG A O 1
ATOM 839 N N . GLU A 1 108 ? -9.971 -0.326 23.232 1.00 91.19 108 GLU A N 1
ATOM 840 C CA . GLU A 1 108 ? -9.165 -0.829 24.360 1.00 91.19 108 GLU A CA 1
ATOM 841 C C . GLU A 1 108 ? -9.825 -1.990 25.127 1.00 91.19 108 GLU A C 1
ATOM 843 O O . GLU A 1 108 ? -9.130 -2.810 25.722 1.00 91.19 108 GLU A O 1
ATOM 848 N N . ASP A 1 109 ? -11.157 -2.096 25.089 1.00 88.75 109 ASP A N 1
ATOM 849 C CA . ASP A 1 109 ? -11.914 -3.203 25.687 1.00 88.75 109 ASP A CA 1
ATOM 850 C C . ASP A 1 109 ? -11.958 -4.475 24.812 1.00 88.75 109 ASP A C 1
ATOM 852 O O . ASP A 1 109 ? -12.554 -5.480 25.205 1.00 88.75 109 ASP A O 1
ATOM 856 N N . GLY A 1 110 ? -11.317 -4.448 23.637 1.00 87.19 110 GLY A N 1
ATOM 857 C CA . GLY A 1 110 ? -11.291 -5.538 22.661 1.00 87.19 110 GLY A CA 1
ATOM 858 C C . GLY A 1 110 ? -12.478 -5.553 21.692 1.00 87.19 110 GLY A C 1
ATOM 859 O O . GLY A 1 110 ? -12.585 -6.466 20.871 1.00 87.19 110 GLY A O 1
ATOM 860 N N . THR A 1 111 ? -13.378 -4.567 21.748 1.00 89.88 111 THR A N 1
ATOM 861 C CA . THR A 1 111 ? -14.499 -4.465 20.805 1.00 89.88 111 THR A CA 1
ATOM 862 C C . THR A 1 111 ? -13.990 -4.129 19.408 1.00 89.88 111 THR A C 1
ATOM 864 O O . THR A 1 111 ? -13.488 -3.031 19.164 1.00 89.88 111 THR A O 1
ATOM 867 N N . VAL A 1 112 ? -14.166 -5.056 18.466 1.00 92.94 112 VAL A N 1
ATOM 868 C CA . VAL A 1 112 ? -13.804 -4.858 17.057 1.00 92.94 112 VAL A CA 1
ATOM 869 C C . VAL A 1 112 ? -14.836 -3.968 16.371 1.00 92.94 112 VAL A C 1
ATOM 871 O O . VAL A 1 112 ? -16.025 -4.286 16.330 1.00 92.94 112 VAL A O 1
ATOM 874 N N . LEU A 1 113 ? -14.367 -2.868 15.789 1.00 91.06 113 LEU A N 1
ATOM 875 C CA . LEU A 1 113 ? -15.182 -1.944 15.007 1.00 91.06 113 LEU A CA 1
ATOM 876 C C . LEU A 1 113 ? -15.235 -2.352 13.540 1.00 91.06 113 LEU A C 1
ATOM 878 O O . LEU A 1 113 ? -16.290 -2.252 12.926 1.00 91.06 113 LEU A O 1
ATOM 882 N N . GLY A 1 114 ? -14.119 -2.812 12.970 1.00 93.12 114 GLY A N 1
ATOM 883 C CA . GLY A 1 114 ? -14.044 -3.137 11.550 1.00 93.12 114 GLY A CA 1
ATOM 884 C C . GLY A 1 114 ? -12.620 -3.301 11.034 1.00 93.12 114 GLY A C 1
ATOM 885 O O . GLY A 1 114 ? -11.696 -3.559 11.797 1.00 93.12 114 GLY A O 1
ATOM 886 N N . GLU A 1 115 ? -12.448 -3.134 9.726 1.00 94.06 115 GLU A N 1
ATOM 887 C CA . GLU A 1 115 ? -11.148 -3.190 9.049 1.00 94.06 115 GLU A CA 1
ATOM 888 C C . GLU A 1 115 ? -10.829 -1.860 8.359 1.00 94.06 115 GLU A C 1
ATOM 890 O O . GLU A 1 115 ? -11.727 -1.184 7.842 1.00 94.06 115 GLU A O 1
ATOM 895 N N . VAL A 1 116 ? -9.547 -1.498 8.297 1.00 91.69 116 VAL A N 1
ATOM 896 C CA . VAL A 1 116 ? -9.093 -0.378 7.460 1.00 91.69 116 VAL A CA 1
ATOM 897 C C . VAL A 1 116 ? -9.237 -0.771 5.991 1.00 91.69 116 VAL A C 1
ATOM 899 O O . VAL A 1 116 ? -8.595 -1.707 5.519 1.00 91.69 116 VAL A O 1
ATOM 902 N N . VAL A 1 117 ? -10.046 -0.041 5.230 1.00 88.75 117 VAL A N 1
ATOM 903 C CA . VAL A 1 117 ? -10.250 -0.298 3.793 1.00 88.75 117 VAL A CA 1
ATOM 904 C C . VAL A 1 117 ? -9.481 0.665 2.896 1.00 88.75 117 VAL A C 1
ATOM 906 O O . VAL A 1 117 ? -9.293 0.377 1.711 1.00 88.75 117 VAL A O 1
ATOM 909 N N . ARG A 1 118 ? -9.064 1.811 3.439 1.00 84.00 118 ARG A N 1
ATOM 910 C CA . ARG A 1 118 ? -8.297 2.844 2.741 1.00 84.00 118 ARG A CA 1
ATOM 911 C C . ARG A 1 118 ? -7.618 3.764 3.755 1.00 84.00 118 ARG A C 1
ATOM 913 O O . ARG A 1 118 ? -8.134 3.966 4.850 1.00 84.00 118 ARG A O 1
ATOM 920 N N . VAL A 1 119 ? -6.498 4.354 3.354 1.00 86.50 119 VAL A N 1
ATOM 921 C CA . VAL A 1 119 ? -5.875 5.488 4.043 1.00 86.50 119 VAL A CA 1
ATOM 922 C C . VAL A 1 119 ? -5.950 6.700 3.118 1.00 86.50 119 VAL A C 1
ATOM 924 O O . VAL A 1 119 ? -5.624 6.590 1.935 1.00 86.50 119 VAL A O 1
ATOM 927 N N . HIS A 1 120 ? -6.444 7.823 3.631 1.00 84.81 120 HIS A N 1
ATOM 928 C CA . HIS A 1 120 ? -6.497 9.099 2.921 1.00 84.81 120 HIS A CA 1
ATOM 929 C C . HIS A 1 120 ? -5.380 9.996 3.423 1.00 84.81 120 HIS A C 1
ATOM 931 O O . HIS A 1 120 ? -5.344 10.337 4.604 1.00 84.81 120 HIS A O 1
ATOM 937 N N . GLU A 1 121 ? -4.506 10.406 2.517 1.00 83.19 121 GLU A N 1
ATOM 938 C CA . GLU A 1 121 ? -3.467 11.384 2.807 1.00 83.19 121 GLU A CA 1
ATOM 939 C C . GLU A 1 121 ? -4.075 12.790 2.759 1.00 83.19 121 GLU A C 1
ATOM 941 O O . GLU A 1 121 ? -4.503 13.263 1.703 1.00 83.19 121 GLU A O 1
ATOM 946 N N . LEU A 1 122 ? -4.169 13.446 3.917 1.00 84.00 122 LEU A N 1
ATOM 947 C CA . LEU A 1 122 ? -4.630 14.829 4.029 1.00 84.00 122 LEU A CA 1
ATOM 948 C C . LEU A 1 122 ? -3.500 15.718 4.564 1.00 84.00 122 LEU A C 1
ATOM 950 O O . LEU A 1 122 ? -2.675 15.240 5.341 1.00 84.00 122 LEU A O 1
ATOM 954 N N . PRO A 1 123 ? -3.497 17.033 4.258 1.00 78.81 123 PRO A N 1
ATOM 955 C CA . PRO A 1 123 ? -2.410 17.937 4.653 1.00 78.81 123 PRO A CA 1
ATOM 956 C C . PRO A 1 123 ? -2.112 17.998 6.157 1.00 78.81 123 PRO A C 1
ATOM 958 O O . PRO A 1 123 ? -1.025 18.406 6.549 1.00 78.81 123 PRO A O 1
ATOM 961 N N . SER A 1 124 ? -3.089 17.666 7.007 1.00 79.50 124 SER A N 1
ATOM 962 C CA . SER A 1 124 ? -2.948 17.737 8.466 1.00 79.50 124 SER A CA 1
ATOM 963 C C . SER A 1 124 ? -2.595 16.401 9.117 1.00 79.50 124 SER A C 1
ATOM 965 O O . SER A 1 124 ? -1.884 16.390 10.117 1.00 79.50 124 SER A O 1
ATOM 967 N N . SER A 1 125 ? -3.136 15.295 8.611 1.00 84.19 125 SER A N 1
ATOM 968 C CA . SER A 1 125 ? -2.928 13.946 9.146 1.00 84.19 125 SER A CA 1
ATOM 969 C C . SER A 1 125 ? -3.535 12.918 8.201 1.00 84.19 125 SER A C 1
ATOM 971 O O . SER A 1 125 ? -4.594 13.182 7.628 1.00 84.19 125 SER A O 1
ATOM 973 N N . ASP A 1 126 ? -2.949 11.725 8.133 1.00 89.62 126 ASP A N 1
ATOM 974 C CA . ASP A 1 126 ? -3.598 10.584 7.488 1.00 89.62 126 ASP A CA 1
ATOM 975 C C . ASP A 1 126 ? -4.945 10.279 8.156 1.00 89.62 126 ASP A C 1
ATOM 977 O O . ASP A 1 126 ? -5.075 10.350 9.383 1.00 89.62 126 ASP A O 1
ATOM 981 N N . VAL A 1 127 ? -5.944 9.910 7.359 1.00 92.88 127 VAL A N 1
ATOM 982 C CA . VAL A 1 127 ? -7.262 9.488 7.843 1.00 92.88 127 VAL A CA 1
ATOM 983 C C . VAL A 1 127 ? -7.524 8.049 7.422 1.00 92.88 127 VAL A C 1
ATOM 985 O O . VAL A 1 127 ? -7.505 7.714 6.237 1.00 92.88 127 VAL A O 1
ATOM 988 N N . LEU A 1 128 ? -7.786 7.193 8.404 1.00 94.12 128 LEU A N 1
ATOM 989 C CA . LEU A 1 128 ? -8.135 5.792 8.221 1.00 94.12 128 LEU A CA 1
ATOM 990 C C . LEU A 1 128 ? -9.627 5.680 7.899 1.00 94.12 128 LEU A C 1
ATOM 992 O O . LEU A 1 128 ? -10.480 6.066 8.696 1.00 94.12 128 LEU A O 1
ATOM 996 N N . GLU A 1 129 ? -9.946 5.128 6.733 1.00 94.44 129 GLU A N 1
ATOM 997 C CA . GLU A 1 129 ? -11.303 4.710 6.389 1.00 94.44 129 GLU A CA 1
ATOM 998 C C . GLU A 1 129 ? -11.523 3.310 6.957 1.00 94.44 129 GLU A C 1
ATOM 1000 O O . GLU A 1 129 ? -10.969 2.331 6.448 1.00 94.44 129 GLU A O 1
ATOM 1005 N N . VAL A 1 130 ? -12.312 3.216 8.023 1.00 94.88 130 VAL A N 1
ATOM 1006 C CA . VAL A 1 130 ? -12.615 1.957 8.711 1.00 94.88 130 VAL A CA 1
ATOM 1007 C C . VAL A 1 130 ? -14.036 1.550 8.382 1.00 94.88 130 VAL A C 1
ATOM 1009 O O .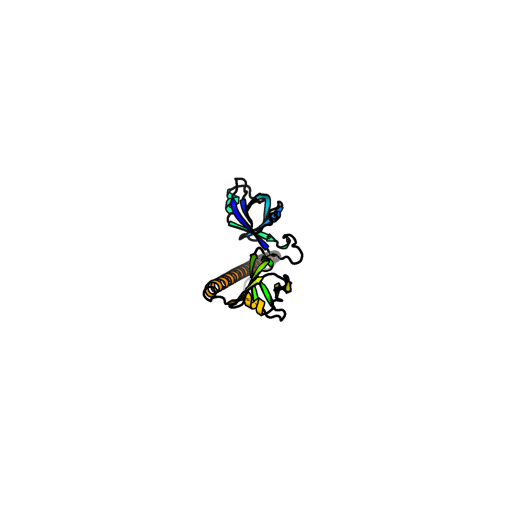 VAL A 1 130 ? -14.950 2.365 8.468 1.00 94.88 130 VAL A O 1
ATOM 1012 N N . ARG A 1 131 ? -14.246 0.287 8.012 1.00 92.50 131 ARG A N 1
ATOM 1013 C CA . ARG A 1 131 ? -15.585 -0.240 7.723 1.00 92.50 131 ARG A CA 1
ATOM 1014 C C . ARG A 1 131 ? -15.910 -1.444 8.581 1.00 92.50 131 ARG A C 1
ATOM 1016 O O . ARG A 1 131 ? -15.129 -2.391 8.640 1.00 92.50 131 ARG A O 1
ATOM 1023 N N . GLY A 1 132 ? -17.112 -1.432 9.147 1.00 91.50 132 GLY A N 1
ATOM 1024 C CA . GLY A 1 132 ? -17.642 -2.510 9.971 1.00 91.50 132 GLY A CA 1
ATOM 1025 C C . GLY A 1 132 ? -19.152 -2.607 9.860 1.00 91.50 132 GLY A C 1
ATOM 1026 O O . GLY A 1 132 ? -19.871 -1.668 10.191 1.00 91.50 132 GLY A O 1
ATOM 1027 N N . GLY A 1 133 ? -19.646 -3.742 9.362 1.00 88.06 133 GLY A N 1
ATOM 1028 C CA . GLY A 1 133 ? -21.071 -3.918 9.078 1.00 88.06 133 GLY A CA 1
ATOM 1029 C C . GLY A 1 133 ? -21.619 -2.796 8.186 1.00 88.06 133 GLY A C 1
ATOM 1030 O O . GLY A 1 133 ? -21.095 -2.534 7.095 1.00 88.06 133 GLY A O 1
ATOM 1031 N N . ASP A 1 134 ? -22.660 -2.128 8.681 1.00 86.81 134 ASP A N 1
ATOM 1032 C CA . ASP A 1 134 ? -23.314 -0.991 8.026 1.00 86.81 134 ASP A CA 1
ATOM 1033 C C . ASP A 1 134 ? -22.744 0.373 8.449 1.00 86.81 134 ASP A C 1
ATOM 1035 O O . ASP A 1 134 ? -23.302 1.400 8.082 1.00 86.81 134 ASP A O 1
ATOM 1039 N N . HIS A 1 135 ? -21.617 0.406 9.161 1.00 87.62 135 HIS A N 1
ATOM 1040 C CA . HIS A 1 135 ? -20.959 1.636 9.597 1.00 87.62 135 HIS A CA 1
ATOM 1041 C C . HIS A 1 135 ? -19.622 1.857 8.882 1.00 87.62 135 HIS A C 1
ATOM 1043 O O . HIS A 1 135 ? -18.935 0.919 8.452 1.00 87.62 135 HIS A O 1
ATOM 1049 N N . GLU A 1 136 ? -19.271 3.129 8.732 1.00 92.44 136 GLU A N 1
ATOM 1050 C CA . GLU A 1 136 ? -17.991 3.601 8.217 1.00 92.44 136 GLU A CA 1
ATOM 1051 C C . GLU A 1 136 ? -17.485 4.748 9.094 1.00 92.44 136 GLU A C 1
ATOM 1053 O O . GLU A 1 136 ? -18.262 5.621 9.477 1.00 92.44 136 GLU A O 1
ATOM 1058 N N . TRP A 1 137 ? -16.188 4.747 9.400 1.00 95.06 137 TRP A N 1
ATOM 1059 C CA . TRP A 1 137 ? -15.533 5.787 10.190 1.00 95.06 137 TRP A CA 1
ATOM 1060 C C . TRP A 1 137 ? -14.369 6.404 9.418 1.00 95.06 137 TRP A C 1
ATOM 1062 O O . TRP A 1 137 ? -13.606 5.701 8.753 1.00 95.06 137 TRP A O 1
ATOM 1072 N N . MET A 1 138 ? -14.219 7.722 9.542 1.00 94.75 138 MET A N 1
ATOM 1073 C CA . MET A 1 138 ? -13.096 8.500 9.011 1.00 94.75 138 MET A CA 1
ATOM 1074 C C . MET A 1 138 ? -12.184 8.907 10.170 1.00 94.75 138 MET A C 1
ATOM 1076 O O . MET A 1 138 ? -12.302 10.009 10.696 1.00 94.75 138 MET A O 1
ATOM 1080 N N . ILE A 1 139 ? -11.301 8.008 10.604 1.00 94.25 139 ILE A N 1
ATOM 1081 C CA . ILE A 1 139 ? -10.533 8.160 11.848 1.00 94.25 139 ILE A CA 1
ATOM 1082 C C . ILE A 1 139 ? -9.186 8.839 11.566 1.00 94.25 139 ILE A C 1
ATOM 1084 O O . ILE A 1 139 ? -8.335 8.231 10.914 1.00 94.25 139 ILE A O 1
ATOM 1088 N N . PRO A 1 140 ? -8.933 10.068 12.051 1.00 93.44 140 PRO A N 1
ATOM 1089 C CA . PRO A 1 140 ? -7.618 10.689 11.933 1.00 93.44 140 PRO A CA 1
ATOM 1090 C C . PRO A 1 140 ? -6.561 9.888 12.702 1.00 93.44 140 PRO A C 1
ATOM 1092 O O . PRO A 1 140 ? -6.776 9.517 13.855 1.00 93.44 140 PRO A O 1
ATOM 1095 N N . ARG A 1 141 ? -5.390 9.663 12.100 1.00 91.88 141 ARG A N 1
ATOM 1096 C CA . ARG A 1 141 ? -4.251 9.003 12.755 1.00 91.88 141 ARG A CA 1
ATOM 1097 C C . ARG A 1 141 ? -3.541 9.978 13.698 1.00 91.88 141 ARG A C 1
ATOM 1099 O O . ARG A 1 141 ? -2.462 10.482 13.397 1.00 91.88 141 ARG A O 1
ATOM 1106 N N . LYS A 1 142 ? -4.191 10.269 14.821 1.00 89.88 142 LYS A N 1
ATOM 1107 C CA . LYS A 1 142 ? -3.703 11.129 15.904 1.00 89.88 142 LYS A CA 1
ATOM 1108 C C . LYS A 1 142 ? -3.848 10.413 17.241 1.00 89.88 142 LYS A C 1
ATOM 1110 O O . LYS A 1 142 ? -4.741 9.583 17.389 1.00 89.88 142 LYS A O 1
ATOM 1115 N N . ASP A 1 143 ? -3.037 10.806 18.215 1.00 87.88 143 ASP A N 1
ATOM 1116 C CA . ASP A 1 143 ? -2.990 10.198 19.554 1.00 87.88 143 ASP A CA 1
ATOM 1117 C C . ASP A 1 143 ? -4.342 10.241 20.292 1.00 87.88 143 ASP A C 1
ATOM 1119 O O . ASP A 1 143 ? -4.642 9.386 21.123 1.00 87.88 143 ASP A O 1
ATOM 1123 N N . GLU A 1 144 ? -5.192 11.220 19.961 1.00 91.50 144 GLU A N 1
ATOM 1124 C CA . GLU A 1 144 ? -6.551 11.346 20.508 1.00 91.50 144 GLU A CA 1
ATOM 1125 C C . GLU A 1 144 ? -7.517 10.252 20.011 1.00 91.50 144 GLU A C 1
ATOM 1127 O O . GLU A 1 144 ? -8.554 10.023 20.633 1.00 91.50 144 GLU A O 1
ATOM 1132 N N . PHE A 1 145 ? -7.184 9.584 18.899 1.00 93.31 145 PHE A N 1
ATOM 1133 C CA . PHE A 1 145 ? -7.973 8.499 18.318 1.00 93.31 145 PHE A CA 1
ATOM 1134 C C . PHE A 1 145 ? -7.283 7.142 18.413 1.00 93.31 145 PHE A C 1
ATOM 1136 O O . PHE A 1 145 ? -7.957 6.144 18.659 1.00 93.31 145 PHE A O 1
ATOM 1143 N N . VAL A 1 146 ? -5.973 7.089 18.167 1.00 93.56 146 VAL A N 1
ATOM 1144 C CA . VAL A 1 146 ? -5.207 5.850 17.999 1.00 93.56 146 VAL A CA 1
ATOM 1145 C C . VAL A 1 146 ? -4.239 5.686 19.165 1.00 93.56 146 VAL A C 1
ATOM 1147 O O . VAL A 1 146 ? -3.315 6.477 19.323 1.00 93.56 146 VAL A O 1
ATOM 1150 N N . ALA A 1 147 ? -4.429 4.622 19.943 1.00 93.12 147 ALA A N 1
ATOM 1151 C CA . ALA A 1 147 ? -3.561 4.259 21.057 1.00 93.12 147 ALA A CA 1
ATOM 1152 C C . ALA A 1 147 ? -2.303 3.523 20.577 1.00 93.12 147 ALA A C 1
ATOM 1154 O O . ALA A 1 147 ? -1.197 3.789 21.038 1.00 93.12 147 ALA A O 1
ATOM 1155 N N . SER A 1 148 ? -2.471 2.562 19.662 1.00 92.38 148 SER A N 1
ATOM 1156 C CA . SER A 1 148 ? -1.358 1.772 19.128 1.00 92.38 148 SER A CA 1
ATOM 1157 C C . SER A 1 148 ? -1.678 1.156 17.768 1.00 92.38 148 SER A C 1
ATOM 1159 O O . SER A 1 148 ? -2.838 0.911 17.430 1.00 92.38 148 SER A O 1
ATOM 1161 N N . ILE A 1 149 ? -0.624 0.904 16.993 1.00 92.81 149 ILE A N 1
ATOM 1162 C CA . ILE A 1 149 ? -0.665 0.190 15.716 1.00 92.81 149 ILE A CA 1
ATOM 1163 C C . ILE A 1 149 ? 0.348 -0.947 15.810 1.00 92.81 149 ILE A C 1
ATOM 1165 O O . ILE A 1 149 ? 1.534 -0.704 16.023 1.00 92.81 149 ILE A O 1
ATOM 1169 N N . ASP A 1 150 ? -0.128 -2.173 15.637 1.00 88.00 150 ASP A N 1
ATOM 1170 C CA . ASP A 1 150 ? 0.674 -3.388 15.637 1.00 88.00 150 ASP A CA 1
ATOM 1171 C C . ASP A 1 150 ? 0.532 -4.078 14.274 1.00 88.00 150 ASP A C 1
ATOM 1173 O O . ASP A 1 150 ? -0.515 -4.635 13.932 1.00 88.00 150 ASP A O 1
ATOM 1177 N N . ILE A 1 151 ? 1.591 -4.000 13.466 1.00 85.38 151 ILE A N 1
ATOM 1178 C CA . ILE A 1 151 ? 1.609 -4.579 12.119 1.00 85.38 151 ILE A CA 1
ATOM 1179 C C . ILE A 1 151 ? 1.696 -6.108 12.178 1.00 85.38 151 ILE A C 1
ATOM 1181 O O . ILE A 1 151 ? 1.075 -6.781 11.353 1.00 85.38 151 ILE A O 1
ATOM 1185 N N . GLU A 1 152 ? 2.407 -6.664 13.163 1.00 83.00 152 GLU A N 1
ATOM 1186 C CA . GLU A 1 152 ? 2.587 -8.112 13.308 1.00 83.00 152 GLU A CA 1
ATOM 1187 C C . GLU A 1 152 ? 1.288 -8.782 13.759 1.00 83.00 152 GLU A C 1
ATOM 1189 O O . GLU A 1 152 ? 0.833 -9.748 13.142 1.00 83.00 152 GLU A O 1
ATOM 1194 N N . ALA A 1 153 ? 0.629 -8.214 14.772 1.00 87.06 153 ALA A N 1
ATOM 1195 C CA . ALA A 1 153 ? -0.689 -8.656 15.226 1.00 87.06 153 ALA A CA 1
ATOM 1196 C C . ALA A 1 153 ? -1.827 -8.235 14.277 1.00 87.06 153 ALA A C 1
ATOM 1198 O O . ALA A 1 153 ? -2.983 -8.607 14.487 1.00 87.06 153 ALA A O 1
ATOM 1199 N N . ARG A 1 154 ? -1.506 -7.463 13.232 1.00 89.81 154 ARG A N 1
ATOM 1200 C CA . ARG A 1 154 ? -2.429 -6.904 12.240 1.00 89.81 154 ARG A CA 1
ATOM 1201 C C . ARG A 1 154 ? -3.596 -6.110 12.849 1.00 89.81 154 ARG A C 1
ATOM 1203 O O . ARG A 1 154 ? -4.757 -6.289 12.457 1.00 89.81 154 ARG A O 1
ATOM 1210 N N . ARG A 1 155 ? -3.295 -5.215 13.787 1.00 93.38 155 ARG A N 1
ATOM 1211 C CA . ARG A 1 155 ? -4.292 -4.596 14.665 1.00 93.38 155 ARG A CA 1
ATOM 1212 C C . ARG A 1 155 ? -4.000 -3.131 14.968 1.00 93.38 155 ARG A C 1
ATOM 1214 O O . ARG A 1 155 ? -2.853 -2.742 15.157 1.00 93.38 155 ARG A O 1
ATOM 1221 N N . ILE A 1 156 ? -5.054 -2.331 15.063 1.00 95.38 156 ILE A N 1
ATOM 1222 C CA . ILE A 1 156 ? -5.032 -0.938 15.511 1.00 95.38 156 ILE A CA 1
ATOM 1223 C C . ILE A 1 156 ? -5.965 -0.819 16.713 1.00 95.38 156 ILE A C 1
ATOM 1225 O O . ILE A 1 156 ? -7.140 -1.171 16.613 1.00 95.38 156 ILE A O 1
ATOM 1229 N N . VAL A 1 157 ? -5.451 -0.298 17.826 1.00 96.19 157 VAL A N 1
ATOM 1230 C CA . VAL A 1 157 ? -6.233 -0.043 19.042 1.00 96.19 157 VAL A CA 1
ATOM 1231 C C . VAL A 1 157 ? -6.564 1.441 19.117 1.00 96.19 157 VAL A C 1
ATOM 1233 O O . VAL A 1 157 ? -5.669 2.285 19.028 1.00 96.19 157 VAL A O 1
ATOM 1236 N N . LEU A 1 158 ? -7.843 1.765 19.282 1.00 95.88 158 LEU A N 1
ATOM 1237 C CA . LEU A 1 158 ? -8.333 3.130 19.431 1.00 95.88 158 LEU A CA 1
ATOM 1238 C C . LEU A 1 158 ? -8.433 3.537 20.902 1.00 95.88 158 LEU A C 1
ATOM 1240 O O . LEU A 1 158 ? -9.025 2.812 21.696 1.00 95.88 158 LEU A O 1
ATOM 1244 N N . SER A 1 159 ? -7.945 4.738 21.213 1.00 92.69 159 SER A N 1
ATOM 1245 C CA . SER A 1 159 ? -8.129 5.460 22.486 1.00 92.69 159 SER A CA 1
ATOM 1246 C C . SER A 1 159 ? -9.296 6.457 22.438 1.00 92.69 159 SER A C 1
ATOM 1248 O O . SER A 1 159 ? -9.615 7.090 23.446 1.00 92.69 159 SER A O 1
ATOM 1250 N N . ALA A 1 160 ? -9.923 6.633 21.265 1.00 89.44 160 ALA A N 1
ATOM 1251 C CA . ALA A 1 160 ? -10.985 7.612 21.059 1.00 89.44 160 ALA A CA 1
ATOM 1252 C C . ALA A 1 160 ? -12.134 7.425 22.058 1.00 89.44 160 ALA A C 1
ATOM 1254 O O . ALA A 1 160 ? -12.674 6.323 22.204 1.00 89.44 160 ALA A O 1
ATOM 1255 N N . ARG A 1 161 ? -12.568 8.529 22.675 1.00 90.12 161 ARG A N 1
ATOM 1256 C CA . ARG A 1 161 ? -13.825 8.564 23.431 1.00 90.12 161 ARG A CA 1
ATOM 1257 C C . ARG A 1 161 ? -15.015 8.311 22.506 1.00 90.12 161 ARG A C 1
ATOM 1259 O O . ARG A 1 161 ? -14.959 8.625 21.319 1.00 90.12 161 ARG A O 1
ATOM 1266 N N . ASP A 1 162 ? -16.108 7.803 23.064 1.00 87.31 162 ASP A N 1
ATOM 1267 C CA . ASP A 1 162 ? -17.307 7.459 22.291 1.00 87.31 162 ASP A CA 1
ATOM 1268 C C . ASP A 1 162 ? -17.888 8.647 21.529 1.00 87.31 162 ASP A C 1
ATOM 1270 O O . ASP A 1 162 ? -18.158 8.527 20.340 1.00 87.31 162 ASP A O 1
ATOM 1274 N N . ASP A 1 163 ? -17.963 9.819 22.160 1.00 87.38 163 ASP A N 1
ATOM 1275 C CA . ASP A 1 163 ? -18.452 11.043 21.522 1.00 87.38 163 ASP A CA 1
ATOM 1276 C C . ASP A 1 163 ? -17.584 11.489 20.334 1.00 87.38 163 ASP A C 1
ATOM 1278 O O . ASP A 1 163 ? -18.097 11.972 19.324 1.00 87.38 163 ASP A O 1
ATOM 1282 N N . LEU A 1 164 ? -16.267 11.287 20.425 1.00 88.06 164 LEU A N 1
ATOM 1283 C CA . LEU A 1 164 ? -15.338 11.568 19.329 1.00 88.06 164 LEU A CA 1
ATOM 1284 C C . LEU A 1 164 ? -15.473 10.545 18.201 1.00 88.06 164 LEU A C 1
ATOM 1286 O O . LEU A 1 164 ? -15.434 10.923 17.029 1.00 88.06 164 LEU A O 1
ATOM 1290 N N . LEU A 1 165 ? -15.637 9.262 18.535 1.00 88.69 165 LEU A N 1
ATOM 1291 C CA . LEU A 1 165 ? -15.784 8.218 17.526 1.00 88.69 165 LEU A CA 1
ATOM 1292 C C . LEU A 1 165 ? -17.123 8.330 16.784 1.00 88.69 165 LEU A C 1
ATOM 1294 O O . LEU A 1 165 ? -17.166 8.148 15.568 1.00 88.69 165 LEU A O 1
ATOM 1298 N N . GLU A 1 166 ? -18.202 8.668 17.489 1.00 87.94 166 GLU A N 1
ATOM 1299 C CA . GLU A 1 166 ? -19.512 8.941 16.894 1.00 87.94 166 GLU A CA 1
ATOM 1300 C C . GLU A 1 166 ? -19.451 10.126 15.926 1.00 87.94 166 GLU A C 1
ATOM 1302 O O . GLU A 1 166 ? -20.004 10.049 14.831 1.00 87.94 166 GLU A O 1
ATOM 1307 N N . ALA A 1 167 ? -18.713 11.188 16.268 1.00 86.88 167 ALA A N 1
ATOM 1308 C CA . ALA A 1 167 ? -18.560 12.360 15.405 1.00 86.88 167 ALA A CA 1
ATOM 1309 C C . ALA A 1 167 ? -17.875 12.050 14.059 1.00 86.88 167 ALA A C 1
ATOM 1311 O O . ALA A 1 167 ? -18.091 12.766 13.079 1.00 86.88 167 ALA A O 1
ATOM 1312 N N . VAL A 1 168 ? -17.059 10.992 14.001 1.00 86.75 168 VAL A N 1
ATOM 1313 C CA . VAL A 1 168 ? -16.369 10.547 12.778 1.00 86.75 168 VAL A CA 1
ATOM 1314 C C . VAL A 1 168 ? -17.006 9.313 12.132 1.00 86.75 168 VAL A C 1
ATOM 1316 O O . VAL A 1 168 ? -16.498 8.834 11.115 1.00 86.75 168 VAL A O 1
ATOM 1319 N N . GLY A 1 169 ? -18.094 8.795 12.708 1.00 87.00 169 GLY A N 1
ATOM 1320 C CA . GLY A 1 169 ? -18.829 7.623 12.239 1.00 87.00 169 GLY A CA 1
ATOM 1321 C C . GLY A 1 169 ? -20.090 7.990 11.462 1.00 87.00 169 GLY A C 1
ATOM 1322 O O . GLY A 1 169 ? -20.788 8.949 11.788 1.00 87.00 169 GLY A O 1
ATOM 1323 N N . GLN A 1 170 ? -20.401 7.223 10.418 1.00 87.12 170 GLN A N 1
ATOM 1324 C CA . GLN A 1 170 ? -21.616 7.389 9.621 1.00 87.12 170 GLN A CA 1
ATOM 1325 C C . GLN A 1 170 ? -22.225 6.036 9.240 1.00 87.12 170 GLN A C 1
ATOM 1327 O O . GLN A 1 170 ? -21.517 5.056 8.988 1.00 87.12 170 GLN A O 1
ATOM 1332 N N . GLU A 1 171 ? -23.556 5.992 9.157 1.00 80.94 171 GLU A N 1
ATOM 1333 C CA . GLU A 1 171 ? -24.280 4.853 8.593 1.00 80.94 171 GLU A CA 1
ATOM 1334 C C . GLU A 1 171 ? -24.116 4.817 7.070 1.00 80.94 171 GLU A C 1
ATOM 1336 O O . GLU A 1 171 ? -24.321 5.800 6.348 1.00 80.94 171 GLU A O 1
ATOM 1341 N N . ARG A 1 172 ? -23.785 3.644 6.543 1.00 69.44 172 ARG A N 1
ATOM 1342 C CA . ARG A 1 172 ? -23.598 3.432 5.112 1.00 69.44 172 ARG A CA 1
ATOM 1343 C C . ARG A 1 172 ? -24.962 3.353 4.440 1.00 69.44 172 ARG A C 1
ATOM 1345 O O . ARG A 1 172 ? -25.710 2.395 4.630 1.00 69.44 172 ARG A O 1
ATOM 1352 N N . SER A 1 173 ? -25.281 4.320 3.573 1.00 55.06 173 SER A N 1
ATOM 1353 C CA . SER A 1 173 ? -26.525 4.255 2.796 1.00 55.06 173 SER A CA 1
ATOM 1354 C C . SER A 1 173 ? -26.548 2.973 1.938 1.00 55.06 173 SER A C 1
ATOM 1356 O O . SER A 1 173 ? -25.667 2.724 1.107 1.00 55.06 173 SER A O 1
ATOM 1358 N N . GLY A 1 174 ? -27.571 2.135 2.141 1.00 50.69 174 GLY A N 1
ATOM 1359 C CA . GLY A 1 174 ? -27.647 0.752 1.640 1.00 50.69 174 GLY A CA 1
ATOM 1360 C C . GLY A 1 174 ? -27.645 0.552 0.114 1.00 50.69 174 GLY A C 1
ATOM 1361 O O . GLY A 1 174 ? -27.771 -0.581 -0.357 1.00 50.69 174 GLY A O 1
ATOM 1362 N N . LYS A 1 175 ? -27.494 1.613 -0.690 1.00 45.66 175 LYS A N 1
ATOM 1363 C CA . LYS A 1 175 ? -27.422 1.526 -2.159 1.00 45.66 175 LYS A CA 1
ATOM 1364 C C . LYS A 1 175 ? -26.045 1.093 -2.678 1.00 45.66 175 LYS A C 1
ATOM 1366 O O . LYS A 1 175 ? -25.994 0.412 -3.700 1.00 45.66 175 LYS A O 1
ATOM 1371 N N . GLU A 1 176 ? -24.948 1.389 -1.976 1.00 47.12 176 GLU A N 1
ATOM 1372 C CA . GLU A 1 176 ? -23.598 0.989 -2.419 1.00 47.12 176 GLU A CA 1
ATOM 1373 C C . GLU A 1 176 ? -23.179 -0.425 -1.974 1.00 47.12 176 GLU A C 1
ATOM 1375 O O . GLU A 1 176 ? -22.422 -1.103 -2.680 1.00 47.12 176 GLU A O 1
ATOM 1380 N N . SER A 1 177 ? -23.693 -0.907 -0.835 1.00 49.38 177 SER A N 1
ATOM 1381 C CA . SER A 1 177 ? -23.288 -2.186 -0.226 1.00 49.38 177 SER A CA 1
ATOM 1382 C C . SER A 1 177 ? -23.606 -3.405 -1.103 1.00 49.38 177 SER A C 1
ATOM 1384 O O . SER A 1 177 ? -22.786 -4.314 -1.220 1.00 49.38 177 SER A O 1
ATOM 1386 N N . ARG A 1 178 ? -24.739 -3.421 -1.820 1.00 49.84 178 ARG A N 1
ATOM 1387 C CA . ARG A 1 178 ? -25.143 -4.579 -2.649 1.00 49.84 178 ARG A CA 1
ATOM 1388 C C . ARG A 1 178 ? -24.260 -4.809 -3.881 1.00 49.84 178 ARG A C 1
ATOM 1390 O O . ARG A 1 178 ? -24.049 -5.957 -4.271 1.00 49.84 178 ARG A O 1
ATOM 1397 N N . GLY A 1 179 ? -23.734 -3.744 -4.489 1.00 46.03 179 GLY A N 1
ATOM 1398 C CA . GLY A 1 179 ? -22.876 -3.842 -5.676 1.00 46.03 179 GLY A CA 1
ATOM 1399 C C . GLY A 1 179 ? -21.479 -4.375 -5.348 1.00 46.03 179 GLY A C 1
ATOM 1400 O O . GLY A 1 179 ? -20.980 -5.275 -6.027 1.00 46.03 179 GLY A O 1
ATOM 1401 N N . LYS A 1 180 ? -20.888 -3.872 -4.257 1.00 46.41 180 LYS A N 1
ATOM 1402 C CA . LYS A 1 180 ? -19.520 -4.201 -3.828 1.00 46.41 180 LYS A CA 1
ATOM 1403 C C . LYS A 1 180 ? -19.429 -5.573 -3.131 1.00 46.41 180 LYS A C 1
ATOM 1405 O O . LYS A 1 180 ? -18.485 -6.312 -3.402 1.00 46.41 180 LYS A O 1
ATOM 1410 N N . ILE A 1 181 ? -20.437 -5.985 -2.345 1.00 53.00 181 ILE A N 1
ATOM 1411 C CA . ILE A 1 181 ? -20.505 -7.339 -1.738 1.00 53.00 181 ILE A CA 1
ATOM 1412 C C . ILE A 1 181 ? -20.536 -8.425 -2.825 1.00 53.00 181 ILE A C 1
ATOM 1414 O O . ILE A 1 181 ? -19.804 -9.413 -2.755 1.00 53.00 181 ILE A O 1
ATOM 1418 N N . ARG A 1 182 ? -21.320 -8.210 -3.890 1.00 51.50 182 ARG A N 1
ATOM 1419 C CA . ARG A 1 182 ? -21.398 -9.128 -5.037 1.00 51.50 182 ARG A CA 1
ATOM 1420 C C . ARG A 1 182 ? -20.088 -9.194 -5.833 1.00 51.50 182 ARG A C 1
ATOM 1422 O O . ARG A 1 182 ? -19.812 -10.223 -6.447 1.00 51.50 182 ARG A O 1
ATOM 1429 N N . GLN A 1 183 ? -19.288 -8.126 -5.838 1.00 50.97 183 GLN A N 1
ATOM 1430 C CA . GLN A 1 183 ? -17.964 -8.108 -6.469 1.00 50.97 183 GLN A CA 1
ATOM 1431 C C . GLN A 1 183 ? -16.895 -8.809 -5.616 1.00 50.97 183 GLN A C 1
ATOM 1433 O O . GLN A 1 183 ? -16.170 -9.633 -6.169 1.00 50.97 183 GLN A O 1
ATOM 1438 N N . ARG A 1 184 ? -16.842 -8.571 -4.294 1.00 54.69 184 ARG A N 1
ATOM 1439 C CA . ARG A 1 184 ? -15.916 -9.274 -3.377 1.00 54.69 184 ARG A CA 1
ATOM 1440 C C . ARG A 1 184 ? -16.172 -10.785 -3.367 1.00 54.69 184 ARG A C 1
ATOM 1442 O O . ARG A 1 184 ? -15.256 -11.555 -3.628 1.00 54.69 184 ARG A O 1
ATOM 1449 N N . ALA A 1 185 ? -17.435 -11.206 -3.258 1.00 52.75 185 ALA A N 1
ATOM 1450 C CA . ALA A 1 185 ? -17.798 -12.625 -3.332 1.00 52.75 185 ALA A CA 1
ATOM 1451 C C . ALA A 1 185 ? -17.395 -13.288 -4.667 1.00 52.75 185 ALA A C 1
ATOM 1453 O O . ALA A 1 185 ? -17.059 -14.470 -4.703 1.00 52.75 185 ALA A O 1
ATOM 1454 N N . ARG A 1 186 ? -17.399 -12.535 -5.779 1.00 54.16 186 ARG A N 1
ATOM 1455 C CA . ARG A 1 186 ? -16.940 -13.026 -7.091 1.00 54.16 186 ARG A CA 1
ATOM 1456 C C . ARG A 1 186 ? -15.416 -13.117 -7.192 1.00 54.16 186 ARG A C 1
ATOM 1458 O O . ARG A 1 186 ? -14.934 -14.031 -7.853 1.00 54.16 186 ARG A O 1
ATOM 1465 N N . ALA A 1 187 ? -14.676 -12.201 -6.568 1.00 47.56 187 ALA A N 1
ATOM 1466 C CA . ALA A 1 187 ? -13.214 -12.237 -6.535 1.00 47.56 187 ALA A CA 1
ATOM 1467 C C . ALA A 1 187 ? -12.704 -13.405 -5.674 1.00 47.56 187 ALA A C 1
ATOM 1469 O O . ALA A 1 187 ? -11.891 -14.197 -6.151 1.00 47.56 187 ALA A O 1
ATOM 1470 N N . ASP A 1 188 ? -13.279 -13.597 -4.483 1.00 43.84 188 ASP A N 1
ATOM 1471 C CA . ASP A 1 188 ? -12.929 -14.706 -3.586 1.00 43.84 188 ASP A CA 1
ATOM 1472 C C . ASP A 1 188 ? -13.290 -16.071 -4.186 1.00 43.84 188 ASP A C 1
ATOM 1474 O O . ASP A 1 188 ? -12.510 -17.022 -4.109 1.00 43.84 188 ASP A O 1
ATOM 1478 N N . ALA A 1 189 ? -14.441 -16.171 -4.862 1.00 48.69 189 ALA A N 1
ATOM 1479 C CA . ALA A 1 189 ? -14.820 -17.384 -5.585 1.00 48.69 189 ALA A CA 1
ATOM 1480 C C . ALA A 1 189 ? -13.876 -17.684 -6.762 1.00 48.69 189 ALA A C 1
ATOM 1482 O O . ALA A 1 189 ? -13.582 -18.848 -7.034 1.00 48.69 189 ALA A O 1
ATOM 1483 N N . ARG A 1 190 ? -13.376 -16.650 -7.455 1.00 57.59 190 ARG A N 1
ATOM 1484 C CA . ARG A 1 190 ? -12.435 -16.811 -8.574 1.00 57.59 190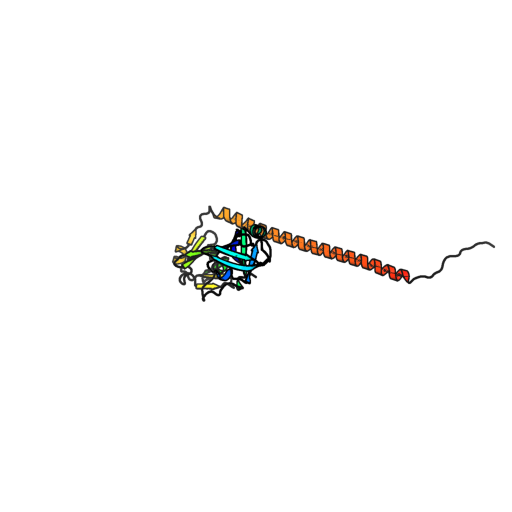 ARG A CA 1
ATOM 1485 C C . ARG A 1 190 ? -11.055 -17.258 -8.094 1.00 57.59 190 ARG A C 1
ATOM 1487 O O . ARG A 1 190 ? -10.467 -18.120 -8.741 1.00 57.59 190 ARG A O 1
ATOM 1494 N N . ARG A 1 191 ? -10.584 -16.734 -6.957 1.00 57.69 191 ARG A N 1
ATOM 1495 C CA . ARG A 1 191 ? -9.342 -17.168 -6.301 1.00 57.69 191 ARG A CA 1
ATOM 1496 C C . ARG A 1 191 ? -9.419 -18.638 -5.884 1.00 57.69 191 ARG A C 1
ATOM 1498 O O . ARG A 1 191 ? -8.604 -19.433 -6.337 1.00 57.69 191 ARG A O 1
ATOM 1505 N N . LYS A 1 192 ? -10.475 -19.028 -5.160 1.00 53.25 192 LYS A N 1
ATOM 1506 C CA . LYS A 1 192 ? -10.694 -20.432 -4.763 1.00 53.25 192 LYS A CA 1
ATOM 1507 C C . LYS A 1 192 ? -10.813 -21.386 -5.956 1.00 53.25 192 LYS A C 1
ATOM 1509 O O . LYS A 1 192 ? -10.364 -22.523 -5.884 1.00 53.25 192 LYS A O 1
ATOM 1514 N N . ALA A 1 193 ? -11.413 -20.942 -7.063 1.00 54.25 193 ALA A N 1
ATOM 1515 C CA . ALA A 1 193 ? -11.539 -21.759 -8.271 1.00 54.25 193 ALA A CA 1
ATOM 1516 C C . ALA A 1 193 ? -10.208 -21.951 -9.023 1.00 54.25 193 ALA A C 1
ATOM 1518 O O . ALA A 1 193 ? -10.037 -22.974 -9.685 1.00 54.25 193 ALA A O 1
ATOM 1519 N N . LEU A 1 194 ? -9.289 -20.983 -8.947 1.00 57.84 194 LEU A N 1
ATOM 1520 C CA . LEU A 1 194 ? -7.929 -21.105 -9.483 1.00 57.84 194 LEU A CA 1
ATOM 1521 C C . LEU A 1 194 ? -7.088 -22.045 -8.614 1.00 57.84 194 LEU A C 1
ATOM 1523 O O . LEU A 1 194 ? -6.563 -23.020 -9.143 1.00 57.84 194 LEU A O 1
ATOM 1527 N N . GLU A 1 195 ? -7.100 -21.846 -7.294 1.00 65.94 195 GLU A N 1
ATOM 1528 C CA . GLU A 1 195 ? -6.415 -22.713 -6.321 1.00 65.94 195 GLU A CA 1
ATOM 1529 C C . GLU A 1 195 ? -6.883 -24.180 -6.448 1.00 65.94 195 GLU A C 1
ATOM 1531 O O . GLU A 1 195 ? -6.073 -25.103 -6.516 1.00 65.94 195 GLU A O 1
ATOM 1536 N N . ALA A 1 196 ? -8.193 -24.418 -6.597 1.00 61.91 196 ALA A N 1
ATOM 1537 C CA . ALA A 1 196 ? -8.735 -25.766 -6.799 1.00 61.91 196 ALA A CA 1
ATOM 1538 C C . ALA A 1 196 ? -8.358 -26.387 -8.159 1.00 61.91 196 ALA A C 1
ATOM 1540 O O . ALA A 1 196 ? -8.253 -27.609 -8.278 1.00 61.91 196 ALA A O 1
ATOM 1541 N N . ARG A 1 197 ? -8.171 -25.571 -9.204 1.00 66.94 197 ARG A N 1
ATOM 1542 C CA . ARG A 1 197 ? -7.734 -26.043 -10.529 1.00 66.94 197 ARG A CA 1
ATOM 1543 C C . ARG A 1 197 ? -6.254 -26.400 -10.547 1.00 66.94 197 ARG A C 1
ATOM 1545 O O . ARG A 1 197 ? -5.889 -27.360 -11.220 1.00 66.94 197 ARG A O 1
ATOM 1552 N N . GLU A 1 198 ? -5.431 -25.645 -9.832 1.00 71.06 198 GLU A N 1
ATOM 1553 C CA . GLU A 1 198 ? -3.999 -25.911 -9.689 1.00 71.06 198 GLU A CA 1
ATOM 1554 C C . GLU A 1 198 ? -3.755 -27.170 -8.859 1.00 71.06 198 GLU A C 1
ATOM 1556 O O . GLU A 1 198 ? -3.055 -28.064 -9.329 1.00 71.06 198 GLU A O 1
ATOM 1561 N N . ALA A 1 199 ? -4.445 -27.320 -7.723 1.00 73.12 199 ALA A N 1
ATOM 1562 C CA . ALA A 1 199 ? -4.371 -28.531 -6.904 1.00 73.12 199 ALA A CA 1
ATOM 1563 C C . ALA A 1 199 ? -4.747 -29.794 -7.698 1.00 73.12 199 ALA A C 1
ATOM 1565 O O . ALA A 1 199 ? -4.052 -30.805 -7.643 1.00 73.12 199 ALA A O 1
ATOM 1566 N N . LYS A 1 200 ? -5.808 -29.716 -8.513 1.00 75.56 200 LYS A N 1
ATOM 1567 C CA . LYS A 1 200 ? -6.258 -30.845 -9.337 1.00 75.56 200 LYS A CA 1
ATOM 1568 C C . LYS A 1 200 ? -5.274 -31.199 -10.460 1.00 75.56 200 LYS A C 1
ATOM 1570 O O . LYS A 1 200 ? -5.151 -32.365 -10.813 1.00 75.56 200 LYS A O 1
ATOM 1575 N N . ARG A 1 201 ? -4.571 -30.207 -11.022 1.00 72.44 201 ARG A N 1
ATOM 1576 C CA . ARG A 1 201 ? -3.510 -30.431 -12.022 1.00 72.44 201 ARG A CA 1
ATOM 1577 C C . ARG A 1 201 ? -2.267 -31.056 -11.400 1.00 72.44 201 ARG A C 1
ATOM 1579 O O . ARG A 1 201 ? -1.648 -31.909 -12.023 1.00 72.44 201 ARG A O 1
ATOM 1586 N N . GLU A 1 202 ? -1.909 -30.642 -10.189 1.00 75.75 202 GLU A N 1
ATOM 1587 C CA . GLU A 1 202 ? -0.767 -31.209 -9.471 1.00 75.75 202 GLU A CA 1
ATOM 1588 C C . GLU A 1 202 ? -1.026 -32.663 -9.052 1.00 75.75 202 GLU A C 1
ATOM 1590 O O . GLU A 1 202 ? -0.136 -33.502 -9.165 1.00 75.75 202 GLU A O 1
ATOM 1595 N N . GLU A 1 203 ? -2.252 -32.978 -8.628 1.00 78.50 203 GLU A N 1
ATOM 1596 C CA . GLU A 1 203 ? -2.679 -34.346 -8.319 1.00 78.50 203 GLU A CA 1
ATOM 1597 C C . GLU A 1 203 ? -2.643 -35.246 -9.564 1.00 78.50 203 GLU A C 1
ATOM 1599 O O . GLU A 1 203 ? -2.061 -36.326 -9.511 1.00 78.50 203 GLU A O 1
ATOM 1604 N N . GLN A 1 204 ? -3.153 -34.763 -10.705 1.00 70.69 204 GLN A N 1
ATOM 1605 C CA . GLN A 1 204 ? -3.071 -35.487 -11.981 1.00 70.69 204 GLN A CA 1
ATOM 1606 C C . GLN A 1 204 ? -1.627 -35.728 -12.426 1.00 70.69 204 GLN A C 1
ATOM 1608 O O . GLN A 1 204 ? -1.304 -36.837 -12.835 1.00 70.69 204 GLN A O 1
ATOM 1613 N N . ARG A 1 205 ? -0.743 -34.730 -12.288 1.00 79.50 205 ARG A N 1
ATOM 1614 C CA . ARG A 1 205 ? 0.678 -34.891 -12.626 1.00 79.50 205 ARG A CA 1
ATOM 1615 C C . ARG A 1 205 ? 1.348 -35.952 -11.751 1.00 79.50 205 ARG A C 1
ATOM 1617 O O . ARG A 1 205 ? 2.069 -36.791 -12.269 1.00 79.50 205 ARG A O 1
ATOM 1624 N N . LYS A 1 206 ? 1.074 -35.952 -10.441 1.00 80.19 206 LYS A N 1
ATOM 1625 C CA . LYS A 1 206 ? 1.601 -36.967 -9.508 1.00 80.19 206 LYS A CA 1
ATOM 1626 C C . LYS A 1 206 ? 1.067 -38.367 -9.812 1.00 80.19 206 LYS A C 1
ATOM 1628 O O . LYS A 1 206 ? 1.786 -39.345 -9.636 1.00 80.19 206 LYS A O 1
ATOM 1633 N N . GLU A 1 207 ? -0.191 -38.476 -10.235 1.00 79.69 207 GLU A N 1
ATOM 1634 C CA . GLU A 1 207 ? -0.797 -39.752 -10.623 1.00 79.69 207 GLU A CA 1
ATOM 1635 C C . GLU A 1 207 ? -0.213 -40.280 -11.941 1.00 79.69 207 GLU A C 1
ATOM 1637 O O . GLU A 1 207 ? 0.111 -41.463 -12.024 1.00 79.69 207 GLU A O 1
ATOM 1642 N N . GLU A 1 208 ? -0.000 -39.408 -12.931 1.00 76.94 208 GLU A N 1
ATOM 1643 C CA . GLU A 1 208 ? 0.680 -39.740 -14.189 1.00 76.94 208 GLU A CA 1
ATOM 1644 C C . GLU A 1 208 ? 2.136 -40.161 -13.952 1.00 76.94 208 GLU A C 1
ATOM 1646 O O . GLU A 1 208 ? 2.528 -41.227 -14.417 1.00 76.94 208 GLU A O 1
ATOM 1651 N N . GLU A 1 209 ? 2.899 -39.407 -13.153 1.00 79.31 209 GLU A N 1
ATOM 1652 C CA . GLU A 1 209 ? 4.280 -39.748 -12.770 1.00 79.31 209 GLU A CA 1
ATOM 1653 C C . GLU A 1 209 ? 4.346 -41.094 -12.029 1.00 79.31 209 GLU A C 1
ATOM 1655 O O . GLU A 1 209 ? 5.233 -41.910 -12.279 1.00 79.31 209 GLU A O 1
ATOM 1660 N N . ARG A 1 210 ? 3.387 -41.374 -11.135 1.00 79.56 210 ARG A N 1
ATOM 1661 C CA . ARG A 1 210 ? 3.317 -42.656 -10.419 1.00 79.56 210 ARG A CA 1
ATOM 1662 C C . ARG A 1 210 ? 2.955 -43.813 -11.348 1.00 79.56 210 ARG A C 1
ATOM 1664 O O . ARG A 1 210 ? 3.517 -44.895 -11.201 1.00 79.56 210 ARG A O 1
ATOM 1671 N N . ALA A 1 211 ? 2.035 -43.596 -12.286 1.00 78.69 211 ALA A N 1
ATOM 1672 C CA . ALA A 1 211 ? 1.645 -44.600 -13.271 1.00 78.69 211 ALA A CA 1
ATOM 1673 C C . ALA A 1 211 ? 2.763 -44.874 -14.288 1.00 78.69 211 ALA A C 1
ATOM 1675 O O . ALA A 1 211 ? 2.930 -46.015 -14.715 1.00 78.69 211 ALA A O 1
ATOM 1676 N N . GLU A 1 212 ? 3.532 -43.853 -14.669 1.00 77.81 212 GLU A N 1
ATOM 1677 C CA . GLU A 1 212 ? 4.719 -43.986 -15.514 1.00 77.81 212 GLU A CA 1
ATOM 1678 C C . GLU A 1 212 ? 5.830 -44.743 -14.782 1.00 77.81 212 GLU A C 1
ATOM 1680 O O . GLU A 1 212 ? 6.321 -45.734 -15.314 1.00 77.81 212 GLU A O 1
ATOM 1685 N N . ALA A 1 213 ? 6.118 -44.395 -13.523 1.00 75.62 213 ALA A N 1
ATOM 1686 C CA . ALA A 1 213 ? 7.074 -45.129 -12.693 1.00 75.62 213 ALA A CA 1
ATOM 1687 C C . ALA A 1 213 ? 6.665 -46.598 -12.470 1.00 75.62 213 ALA A C 1
ATOM 1689 O O . ALA A 1 213 ? 7.515 -47.485 -12.451 1.00 75.62 213 ALA A O 1
ATOM 1690 N N . GLU A 1 214 ? 5.366 -46.885 -12.321 1.00 78.31 214 GLU A N 1
ATOM 1691 C CA . GLU A 1 214 ? 4.854 -48.258 -12.198 1.00 78.31 214 GLU A CA 1
ATOM 1692 C C . GLU A 1 214 ? 4.951 -49.036 -13.523 1.00 78.31 214 GLU A C 1
ATOM 1694 O O . GLU A 1 214 ? 5.244 -50.232 -13.511 1.00 78.31 214 GLU A O 1
ATOM 1699 N N . ARG A 1 215 ? 4.754 -48.372 -14.672 1.00 70.06 215 ARG A N 1
ATOM 1700 C CA . ARG A 1 215 ? 4.978 -48.968 -16.001 1.00 70.06 215 ARG A CA 1
ATOM 1701 C C . ARG A 1 215 ? 6.457 -49.252 -16.246 1.00 70.06 215 ARG A C 1
ATOM 1703 O O . ARG A 1 215 ? 6.781 -50.362 -16.645 1.00 70.06 215 ARG A O 1
ATOM 1710 N N . GLU A 1 216 ? 7.334 -48.301 -15.945 1.00 70.50 216 GLU A N 1
ATOM 1711 C CA . GLU A 1 216 ? 8.785 -48.447 -16.094 1.00 70.50 216 GLU A CA 1
ATOM 1712 C C . GLU A 1 216 ? 9.338 -49.541 -15.168 1.00 70.50 216 GLU A C 1
ATOM 1714 O O . GLU A 1 216 ? 10.111 -50.391 -15.603 1.00 70.50 216 GLU A O 1
ATOM 1719 N N . ALA A 1 217 ? 8.870 -49.609 -13.916 1.00 68.38 217 ALA A N 1
ATOM 1720 C CA . ALA A 1 217 ? 9.220 -50.695 -13.000 1.00 68.38 217 ALA A CA 1
ATOM 1721 C C . ALA A 1 217 ? 8.764 -52.067 -13.523 1.00 68.38 217 ALA A C 1
ATOM 1723 O O . ALA A 1 217 ? 9.481 -53.055 -13.372 1.00 68.38 217 ALA A O 1
ATOM 1724 N N . ARG A 1 218 ? 7.589 -52.133 -14.160 1.00 64.94 218 ARG A N 1
ATOM 1725 C CA . ARG A 1 218 ? 7.062 -53.366 -14.755 1.00 64.94 218 ARG A CA 1
ATOM 1726 C C . ARG A 1 218 ? 7.832 -53.786 -16.006 1.00 64.94 218 ARG A C 1
ATOM 1728 O O . ARG A 1 218 ? 8.011 -54.983 -16.206 1.00 64.94 218 ARG A O 1
ATOM 1735 N N . ASP A 1 219 ? 8.297 -52.835 -16.810 1.00 61.19 219 ASP A N 1
ATOM 1736 C CA . ASP A 1 219 ? 9.131 -53.106 -17.985 1.00 61.19 219 ASP A CA 1
ATOM 1737 C C . ASP A 1 219 ? 10.543 -53.578 -17.573 1.00 61.19 219 ASP A C 1
ATOM 1739 O O . ASP A 1 219 ? 11.075 -54.513 -18.170 1.00 61.19 219 ASP A O 1
ATOM 1743 N N . LEU A 1 220 ? 11.104 -53.044 -16.479 1.00 58.19 220 LEU A N 1
ATOM 1744 C CA . LEU A 1 220 ? 12.375 -53.510 -15.899 1.00 58.19 220 LEU A CA 1
ATOM 1745 C C . LEU A 1 220 ? 12.287 -54.918 -15.273 1.00 58.19 220 LEU A C 1
ATOM 1747 O O . LEU A 1 220 ? 13.263 -55.669 -15.306 1.00 58.19 220 LEU A O 1
ATOM 1751 N N . ASP A 1 221 ? 11.124 -55.308 -14.743 1.00 53.75 221 ASP A N 1
ATOM 1752 C CA . ASP A 1 221 ? 10.884 -56.662 -14.212 1.00 53.75 221 ASP A CA 1
ATOM 1753 C C . ASP A 1 221 ? 10.797 -57.724 -15.333 1.00 53.75 221 ASP A C 1
ATOM 1755 O O . ASP A 1 221 ? 11.118 -58.897 -15.122 1.00 53.75 221 ASP A O 1
ATOM 1759 N N . VAL A 1 222 ? 10.407 -57.329 -16.553 1.00 49.75 222 VAL A N 1
ATOM 1760 C CA . VAL A 1 222 ? 10.355 -58.218 -17.731 1.00 49.75 222 VAL A CA 1
ATOM 1761 C C . VAL A 1 222 ? 11.760 -58.526 -18.265 1.00 49.75 222 VAL A C 1
ATOM 1763 O O . VAL A 1 222 ? 12.017 -59.658 -18.686 1.00 49.75 222 VAL A O 1
ATOM 1766 N N . ASP A 1 223 ? 12.692 -57.576 -18.182 1.00 47.50 223 ASP A N 1
ATOM 1767 C CA . ASP A 1 223 ? 14.082 -57.787 -18.606 1.00 47.50 223 ASP A CA 1
ATOM 1768 C C . ASP A 1 223 ? 14.894 -58.630 -17.602 1.00 47.50 223 ASP A C 1
ATOM 1770 O O . ASP A 1 223 ? 15.756 -59.413 -18.012 1.00 47.50 223 ASP A O 1
ATOM 1774 N N . GLY A 1 224 ? 14.558 -58.589 -16.305 1.00 47.00 224 GLY A N 1
ATOM 1775 C CA . GLY A 1 224 ? 15.167 -59.452 -15.280 1.00 47.00 224 GLY A CA 1
ATOM 1776 C C . GLY A 1 224 ? 14.846 -60.948 -15.441 1.00 47.00 224 GLY A C 1
ATOM 1777 O O . GLY A 1 224 ? 15.679 -61.803 -15.137 1.00 47.00 224 GLY A O 1
ATOM 1778 N N . TRP A 1 225 ? 13.675 -61.290 -15.992 1.00 44.53 225 TRP A N 1
ATOM 1779 C CA . TRP A 1 225 ? 13.284 -62.683 -16.264 1.00 44.53 225 TRP A CA 1
ATOM 1780 C C . TRP A 1 225 ? 13.999 -63.300 -17.478 1.00 44.53 225 TRP A C 1
ATOM 1782 O O . TRP A 1 225 ? 14.136 -64.526 -17.560 1.00 44.53 225 TRP A O 1
ATOM 1792 N N . ASN A 1 226 ? 14.481 -62.481 -18.418 1.00 45.34 226 ASN A N 1
ATOM 1793 C CA . ASN A 1 226 ? 15.139 -62.976 -19.631 1.00 45.34 226 ASN A CA 1
ATOM 1794 C C . ASN A 1 226 ? 16.607 -63.386 -19.408 1.00 45.34 226 ASN A C 1
ATOM 1796 O O . ASN A 1 226 ? 17.123 -64.212 -20.166 1.00 45.34 226 ASN A O 1
ATOM 1800 N N . GLU A 1 227 ? 17.275 -62.897 -18.357 1.00 43.84 227 GLU A N 1
ATOM 1801 C CA . GLU A 1 227 ? 18.628 -63.362 -18.006 1.00 43.84 227 GLU A CA 1
ATOM 1802 C C . GLU A 1 227 ? 18.641 -64.699 -17.245 1.00 43.84 227 GLU A C 1
ATOM 1804 O O . GLU A 1 227 ? 19.570 -65.491 -17.436 1.00 43.84 227 GLU A O 1
ATOM 1809 N N . ASP A 1 228 ? 17.609 -65.012 -16.454 1.00 44.62 228 ASP A N 1
ATOM 1810 C CA . ASP A 1 228 ? 17.526 -66.294 -15.734 1.00 44.62 228 ASP A CA 1
ATOM 1811 C C . ASP A 1 228 ? 17.104 -67.462 -16.649 1.00 44.62 228 ASP A C 1
ATOM 1813 O O . ASP A 1 228 ? 17.622 -68.576 -16.516 1.00 44.62 228 ASP A O 1
ATOM 1817 N N . LEU A 1 229 ? 16.277 -67.217 -17.676 1.00 46.31 229 LEU A N 1
ATOM 1818 C CA . LEU A 1 229 ? 15.958 -68.224 -18.704 1.00 46.31 229 LEU A CA 1
ATOM 1819 C C . LEU A 1 229 ? 17.132 -68.524 -19.657 1.00 46.31 229 LEU A C 1
ATOM 1821 O O . LEU A 1 229 ? 17.174 -69.598 -20.265 1.00 46.31 229 LEU A O 1
ATOM 1825 N N . ALA A 1 230 ? 18.131 -67.640 -19.753 1.00 50.31 230 ALA A N 1
ATOM 1826 C CA . ALA A 1 230 ? 19.335 -67.882 -20.551 1.00 50.31 230 ALA A CA 1
ATOM 1827 C C . ALA A 1 230 ? 20.340 -68.840 -19.874 1.00 50.31 230 ALA A C 1
ATOM 1829 O O . ALA A 1 230 ? 21.203 -69.401 -20.558 1.00 50.31 230 ALA A O 1
ATOM 1830 N N . ARG A 1 231 ? 20.225 -69.081 -18.556 1.00 48.56 231 ARG A N 1
ATOM 1831 C CA . ARG A 1 231 ? 21.166 -69.923 -17.785 1.00 48.56 231 ARG A CA 1
ATOM 1832 C C . ARG A 1 231 ? 20.684 -71.356 -17.508 1.00 48.56 231 ARG A C 1
ATOM 1834 O O . ARG A 1 231 ? 21.428 -72.129 -16.911 1.00 48.56 231 ARG A O 1
ATOM 1841 N N . GLY A 1 232 ? 19.502 -71.760 -17.984 1.00 43.81 232 GLY A N 1
ATOM 1842 C CA . GLY A 1 232 ? 18.877 -73.044 -17.628 1.00 43.81 232 GLY A CA 1
ATOM 1843 C C . GLY A 1 232 ? 18.589 -74.017 -18.780 1.00 43.81 232 GLY A C 1
ATOM 1844 O O . GLY A 1 232 ? 17.447 -74.431 -18.945 1.00 43.81 232 GLY A O 1
ATOM 1845 N N . ARG A 1 233 ? 19.594 -74.434 -19.566 1.00 47.50 233 ARG A N 1
ATOM 1846 C CA . ARG A 1 233 ? 19.537 -75.697 -20.348 1.00 47.50 233 ARG A CA 1
ATOM 1847 C C . ARG A 1 233 ? 20.197 -76.796 -19.505 1.00 47.50 233 ARG A C 1
ATOM 1849 O O . ARG A 1 233 ? 21.351 -76.649 -19.125 1.00 47.50 233 ARG A O 1
ATOM 1856 N N . THR A 1 234 ? 19.530 -77.897 -19.155 1.00 40.47 234 THR A N 1
ATOM 1857 C CA . THR A 1 234 ? 19.481 -79.149 -19.944 1.00 40.47 234 THR A CA 1
ATOM 1858 C C . THR A 1 234 ? 18.570 -80.166 -19.216 1.00 40.47 234 THR A C 1
ATOM 1860 O O . THR A 1 234 ? 18.739 -80.379 -18.023 1.00 40.47 234 THR A O 1
ATOM 1863 N N . ALA A 1 235 ? 17.512 -80.680 -19.867 1.00 44.62 235 ALA A N 1
ATOM 1864 C CA . ALA A 1 235 ? 17.383 -82.046 -20.438 1.00 44.62 235 ALA A CA 1
ATOM 1865 C C . ALA A 1 235 ? 16.558 -83.014 -19.538 1.00 44.62 235 ALA A C 1
ATOM 1867 O O . ALA A 1 235 ? 16.386 -82.698 -18.364 1.00 44.62 235 ALA A O 1
ATOM 1868 N N . PRO A 1 236 ? 16.076 -84.194 -20.009 1.00 48.47 236 PRO A N 1
ATOM 1869 C CA . PRO A 1 236 ? 16.059 -84.747 -21.370 1.00 48.47 236 PRO A CA 1
ATOM 1870 C C . PRO A 1 236 ? 14.661 -85.165 -21.888 1.00 48.47 236 PRO A C 1
ATOM 1872 O O . PRO A 1 236 ? 13.687 -85.293 -21.151 1.00 48.47 236 PRO A O 1
ATOM 1875 N N . GLY A 1 237 ? 14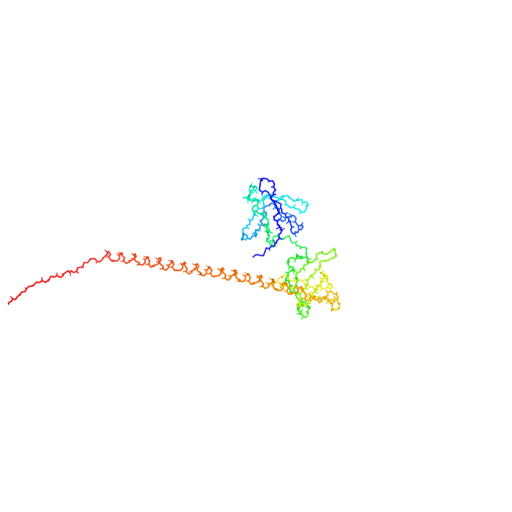.608 -85.384 -23.205 1.00 42.97 237 GLY A N 1
ATOM 1876 C CA . GLY A 1 237 ? 13.432 -85.778 -23.967 1.00 42.97 237 GLY A CA 1
ATOM 1877 C C . GLY A 1 237 ? 13.028 -87.249 -23.845 1.00 42.97 237 GLY A C 1
ATOM 1878 O O . GLY A 1 237 ? 13.811 -88.136 -23.510 1.00 42.97 237 GLY A O 1
ATOM 1879 N N . SER A 1 238 ? 11.759 -87.445 -24.179 1.00 49.94 238 SER A N 1
ATOM 1880 C CA . SER A 1 238 ? 11.040 -88.691 -24.406 1.00 49.94 238 SER A CA 1
ATOM 1881 C C . SER A 1 238 ? 11.662 -89.567 -25.497 1.00 49.94 238 SER A C 1
ATOM 1883 O O . SER A 1 238 ? 11.953 -89.079 -26.588 1.00 49.94 238 SER A O 1
ATOM 1885 N N . GLY A 1 239 ? 11.710 -90.873 -25.248 1.00 38.44 239 GLY A N 1
ATOM 1886 C CA . GLY A 1 239 ? 11.745 -91.904 -26.281 1.00 38.44 239 GLY A CA 1
ATOM 1887 C C . GLY A 1 239 ? 10.770 -93.007 -25.886 1.00 38.44 239 GLY A C 1
ATOM 1888 O O . GLY A 1 239 ? 10.975 -93.667 -24.871 1.00 38.44 239 GLY A O 1
ATOM 1889 N N . GLY A 1 240 ? 9.682 -93.153 -26.639 1.00 45.34 240 GLY A N 1
ATOM 1890 C CA . GLY A 1 240 ? 8.943 -94.412 -26.677 1.00 45.34 240 GLY A CA 1
ATOM 1891 C C . GLY A 1 240 ? 9.676 -95.394 -27.587 1.00 45.34 240 GLY A C 1
ATOM 1892 O O . GLY A 1 240 ? 10.387 -94.942 -28.477 1.00 45.34 240 GLY A O 1
ATOM 1893 N N . ASP A 1 241 ? 9.498 -96.699 -27.379 1.00 39.25 241 ASP A N 1
ATOM 1894 C CA . ASP A 1 241 ? 9.066 -97.560 -28.481 1.00 39.25 241 ASP A CA 1
ATOM 1895 C C . ASP A 1 241 ? 8.594 -98.957 -28.045 1.00 39.25 241 ASP A C 1
ATOM 1897 O O . ASP A 1 241 ? 9.097 -99.554 -27.097 1.00 39.25 241 ASP A O 1
ATOM 1901 N N . GLU A 1 242 ? 7.586 -99.401 -28.791 1.00 41.84 242 GLU A N 1
ATOM 1902 C CA . GLU A 1 242 ? 7.300 -100.733 -29.329 1.00 41.84 242 GLU A CA 1
ATOM 1903 C C . GLU A 1 242 ? 7.489 -102.060 -28.549 1.00 41.84 242 GLU A C 1
ATOM 1905 O O . GLU A 1 242 ? 8.579 -102.571 -28.320 1.00 41.84 242 GLU A O 1
ATOM 1910 N N . SER A 1 243 ? 6.341 -102.749 -28.466 1.00 41.78 243 SER A N 1
ATOM 1911 C CA . SER A 1 243 ? 6.087 -104.078 -29.055 1.00 41.78 243 SER A CA 1
ATOM 1912 C C . SER A 1 243 ? 6.051 -105.318 -28.154 1.00 41.78 243 SER A C 1
ATOM 1914 O O . SER A 1 243 ? 6.738 -105.479 -27.153 1.00 41.78 243 SER A O 1
ATOM 1916 N N . SER A 1 244 ? 5.134 -106.193 -28.568 1.00 46.31 244 SER A N 1
ATOM 1917 C CA . SER A 1 244 ? 4.645 -107.404 -27.919 1.00 46.31 244 SER A CA 1
ATOM 1918 C C . SER A 1 244 ? 5.603 -108.586 -28.082 1.00 46.31 244 SER A C 1
ATOM 1920 O O . SER A 1 244 ? 5.992 -108.876 -29.212 1.00 46.31 244 SER A O 1
ATOM 1922 N N . ARG A 1 245 ? 5.828 -109.355 -27.010 1.00 48.47 245 ARG A N 1
ATOM 1923 C CA . ARG A 1 245 ? 5.583 -110.812 -26.866 1.00 48.47 245 ARG A CA 1
ATOM 1924 C C . ARG A 1 245 ? 6.349 -111.387 -25.684 1.00 48.47 245 ARG A C 1
ATOM 1926 O O . ARG A 1 245 ? 7.519 -111.003 -25.498 1.00 48.47 245 ARG A O 1
#

Sequence (245 aa):
MSRVVVGRIVKPFGVRGEVIVAPTGEDPARFSRGERLYVEPVGDEALEIRVSRVRTGNVTVSFEGIDDRDEAEQLVGIVLHQEEEKLPSLPDGAFYHFQLIGLSVEREDGTVLGEVVRVHELPSSDVLEVRGGDHEWMIPRKDEFVASIDIEARRIVLSARDDLLEAVGQERSGKESRGKIRQRARADARRKALEAREAKREEQRKEEERAEAEREARDLDVDGWNEDLARGRTAPGSGGDESSR

Secondary structure (DSSP, 8-state):
--EEEEEEEEEEETTTTEEEEEESSS-GGGG-TT-EEEEESSTT-EEEEEEEEEETTEEEEEETT--SHHHHHHTTTPEEEEEGGGSPPPPTT---HHHHTT-EEEETT--EEEEEEEEE--SS--EEEEEETTEEEEEESSTTTEEEEETTTTEEEE---HHHHHHTEEE--TTTHHHHHHHHHHHHHHHHHHHHHHHHHHHHHHHHHHHHHHHHHHHHHHHHHHHHHTT--------------